Protein AF-A0A151QME8-F1 (afdb_monomer)

Solvent-accessible surface area (backbone atoms only — not comparable to full-atom values): 15195 Å² total; per-residue (Å²): 144,86,88,81,83,68,69,65,61,61,53,51,65,62,45,48,61,56,51,53,49,52,51,50,52,49,44,59,75,74,42,80,55,48,68,59,51,42,54,50,47,50,51,54,49,55,52,52,40,56,40,36,77,75,72,52,70,54,74,71,52,51,51,50,51,54,52,47,54,53,50,43,48,56,39,47,56,51,42,50,52,52,48,52,52,51,47,53,55,45,44,75,73,66,51,85,87,48,65,68,59,47,48,48,51,63,72,68,53,80,69,57,45,80,54,96,93,38,82,39,59,52,66,66,61,46,51,49,50,55,50,50,54,50,51,62,74,67,49,80,70,95,64,86,73,84,70,75,76,91,49,84,73,57,69,80,51,72,70,55,49,51,63,65,70,46,83,87,50,72,67,48,54,49,51,27,57,74,39,85,80,34,67,88,89,43,71,63,49,35,53,34,31,40,51,30,60,50,49,61,73,52,45,75,72,49,51,74,98,75,64,60,61,72,62,92,92,44,84,39,79,72,59,82,90,77,78,75,77,71,95,85,58,69,32,55,50,59,55,50,51,57,52,52,47,58,57,43,59,75,107

Foldseek 3Di:
DPDPDPPPVVVVVVVVVVVVVVVVVCCVVVPPQLVVLLVVLVVVLVVLQVVCVPPRDDPVSLVVNVVSVVVSVVSVVVVVVVVVVVVVVCCVVPPDDDVVVVVCCVVPPPQFDQDPNDTDSDVVVRVVVVCVVVCVVPVDDPDDDDDLPPQDWQDDDPVLVCQLPPDDDPVLLVVLCSRSQPPPPDVQQSVLQSNLVSLVVCLVRTADPWQWDDDDPDTDPTDPPDDDPDRDHSNVRSVVRNVSRSVRSSD

Organism: Cajanus cajan (NCBI:txid3821)

Mean predicted aligned error: 18.33 Å

Sequence (251 aa):
MCHLLWGGHECQWRMVPVINSKIKEWSLNRFEDPVVIQNRIMGELNKLDKKEEQSGLSEIEIKARIELQNEFWRVAIKNESILAQKSKVKWLKEGDLKTRVNWRRKKNSLKGLFIDGRWTEEPMEVKGHVTHFFQNRFREHGYHRPTLDGVQFKSISESQNEMLAAPFEEDEIRNAVWEPISLVGCMYKILSKVLANRIKRVLPSIIDERQSAFLEGSPAKEFPLKRGLRQGDPLAPFLFTVVAEGLTGLM

Nearest PDB structures (foldseek):
  6o8y-assembly1_o  TM=6.115E-01  e=4.181E+00  Enterococcus faecalis
  6dkm-assembly2_D  TM=4.203E-01  e=9.107E+00  synthetic construct

pLDDT: mean 72.93, std 15.66, range [32.0, 95.19]

Secondary structure (DSSP, 8-state):
---SSSHHHHHHHHHHHHHHHHHHHHHHHHS--HHHHHHHHHHHHHHHHHHHHHH---HHHHHHHHHHHHHHHHHHHHHHHHHHHHHHHHHHHH-SS-HHHHHHHHHT----EEETTEEE--HHHHHHHHHHHHHHHT---S--PPP-TT--PPPPPHHHHHHHHSPPPHHHHHHHHHSTT--TT-HHHHHHHHHHHHHHHHHHHHS-S----EETTEEPPP----S-S-TT-SSHHHHHHHHHHHHHTT-

Radius of gyration: 29.32 Å; Cα contacts (8 Å, |Δi|>4): 132; chains: 1; bounding box: 101×34×69 Å

InterPro domains:
  IPR052343 Diverse Retrotransposon and Effector-Associated Protein [PTHR46890] (60-251)

Structure (mmCIF, N/CA/C/O backbone):
data_AF-A0A151QME8-F1
#
_entry.id   AF-A0A151QME8-F1
#
loop_
_atom_site.group_PDB
_atom_site.id
_atom_site.type_symbol
_atom_site.label_atom_id
_atom_site.label_alt_id
_atom_site.label_comp_id
_atom_site.label_asym_id
_atom_site.label_entity_id
_atom_site.label_seq_id
_atom_site.pdbx_PDB_ins_code
_atom_site.Cartn_x
_atom_site.Cartn_y
_atom_site.Cartn_z
_atom_site.occupancy
_atom_site.B_iso_or_equiv
_atom_site.auth_seq_id
_atom_site.auth_comp_id
_atom_site.auth_asym_id
_atom_site.auth_atom_id
_atom_site.pdbx_PDB_model_num
ATOM 1 N N . MET A 1 1 ? 69.530 2.887 -22.687 1.00 36.12 1 MET A N 1
ATOM 2 C CA . MET A 1 1 ? 69.278 2.846 -21.230 1.00 36.12 1 MET A CA 1
ATOM 3 C C . MET A 1 1 ? 67.809 3.197 -20.936 1.00 36.12 1 MET A C 1
ATOM 5 O O . MET A 1 1 ? 67.564 4.185 -20.274 1.00 36.12 1 MET A O 1
ATOM 9 N N . CYS A 1 2 ? 66.830 2.421 -21.435 1.00 32.00 2 CYS A N 1
ATOM 10 C CA . CYS A 1 2 ? 65.389 2.655 -21.185 1.00 32.00 2 CYS A CA 1
ATOM 11 C C . CYS A 1 2 ? 64.570 1.342 -21.243 1.00 32.00 2 CYS A C 1
ATOM 13 O O . CYS A 1 2 ? 63.611 1.242 -21.996 1.00 32.00 2 CYS A O 1
ATOM 15 N N . HIS A 1 3 ? 64.952 0.314 -20.475 1.00 33.50 3 HIS A N 1
ATOM 16 C CA . HIS A 1 3 ? 64.208 -0.962 -20.396 1.00 33.50 3 HIS A CA 1
ATOM 17 C C . HIS A 1 3 ? 63.737 -1.334 -18.974 1.00 33.50 3 HIS A C 1
ATOM 19 O O . HIS A 1 3 ? 63.396 -2.484 -18.727 1.00 33.50 3 HIS A O 1
ATOM 25 N N . LEU A 1 4 ? 63.676 -0.383 -18.031 1.00 39.00 4 LEU A N 1
ATOM 26 C CA . LEU A 1 4 ? 63.373 -0.682 -16.617 1.00 39.00 4 LEU A CA 1
ATOM 27 C C . LEU A 1 4 ? 62.167 0.058 -16.004 1.00 39.00 4 LEU A C 1
ATOM 29 O O . LEU A 1 4 ? 62.003 0.022 -14.792 1.00 39.00 4 LEU A O 1
ATOM 33 N N . LEU A 1 5 ? 61.286 0.686 -16.793 1.00 40.06 5 LEU A N 1
ATOM 34 C CA . LEU A 1 5 ? 60.129 1.425 -16.238 1.00 40.06 5 LEU A CA 1
ATOM 35 C C . LEU A 1 5 ? 58.742 0.832 -16.553 1.00 40.06 5 LEU A C 1
ATOM 37 O O . LEU A 1 5 ? 57.745 1.347 -16.060 1.00 40.06 5 LEU A O 1
ATOM 41 N N . TRP A 1 6 ? 58.654 -0.277 -17.297 1.00 39.09 6 TRP A N 1
ATOM 42 C CA . TRP A 1 6 ? 57.365 -0.877 -17.695 1.00 39.09 6 TRP A CA 1
ATOM 43 C C . TRP A 1 6 ? 56.970 -2.159 -16.939 1.00 39.09 6 TRP A C 1
ATOM 45 O O . TRP A 1 6 ? 55.859 -2.648 -17.115 1.00 39.09 6 TRP A O 1
ATOM 55 N N . GLY A 1 7 ? 57.819 -2.689 -16.050 1.00 40.56 7 GLY A N 1
ATOM 56 C CA . GLY A 1 7 ? 57.518 -3.923 -15.300 1.00 40.56 7 GLY A CA 1
ATOM 57 C C . GLY A 1 7 ? 56.573 -3.743 -14.101 1.00 40.56 7 GLY A C 1
ATOM 58 O O . GLY A 1 7 ? 55.899 -4.684 -13.693 1.00 40.56 7 GLY A O 1
ATOM 59 N N . GLY A 1 8 ? 56.488 -2.535 -13.531 1.00 47.06 8 GLY A N 1
ATOM 60 C CA . GLY A 1 8 ? 55.656 -2.269 -12.348 1.00 47.06 8 GLY A CA 1
ATOM 61 C C . GLY A 1 8 ? 54.157 -2.181 -12.653 1.00 47.06 8 GLY A C 1
ATOM 62 O O . GLY A 1 8 ? 53.335 -2.645 -11.866 1.00 47.06 8 GLY A O 1
ATOM 63 N N . HIS A 1 9 ? 53.799 -1.637 -13.820 1.00 47.41 9 HIS A N 1
ATOM 64 C CA . HIS A 1 9 ? 52.406 -1.385 -14.196 1.00 47.41 9 HIS A CA 1
ATOM 65 C C . HIS A 1 9 ? 51.661 -2.689 -14.544 1.00 47.41 9 HIS A C 1
ATOM 67 O O . HIS A 1 9 ? 50.533 -2.888 -14.099 1.00 47.41 9 HIS A O 1
ATOM 73 N N . GLU A 1 10 ? 52.293 -3.631 -15.257 1.00 42.50 10 GLU A N 1
ATOM 74 C CA . GLU A 1 10 ? 51.678 -4.929 -15.595 1.00 42.50 10 GLU A CA 1
ATOM 75 C C . GLU A 1 10 ? 51.399 -5.810 -14.365 1.00 42.50 10 GLU A C 1
ATOM 77 O O . GLU A 1 10 ? 50.355 -6.466 -14.289 1.00 42.50 10 GLU A O 1
ATOM 82 N N . CYS A 1 11 ? 52.287 -5.794 -13.366 1.00 49.75 11 CYS A N 1
ATOM 83 C CA . CYS A 1 11 ? 52.091 -6.519 -12.108 1.00 49.75 11 CYS A CA 1
ATOM 84 C C . CYS A 1 11 ? 50.922 -5.945 -11.291 1.00 49.75 11 CYS A C 1
ATOM 86 O O . CYS A 1 11 ? 50.133 -6.701 -10.719 1.00 49.75 11 CYS A O 1
ATOM 88 N N . GLN A 1 12 ? 50.751 -4.619 -11.295 1.00 47.94 12 GLN A N 1
ATOM 89 C CA . GLN A 1 12 ? 49.666 -3.934 -10.590 1.00 47.94 12 GLN A CA 1
ATOM 90 C C . GLN A 1 12 ? 48.287 -4.327 -11.148 1.00 47.94 12 GLN A C 1
ATOM 92 O O . GLN A 1 12 ? 47.386 -4.672 -10.383 1.00 47.94 12 GLN A O 1
ATOM 97 N N . TRP A 1 13 ? 48.134 -4.394 -12.476 1.00 50.91 13 TRP A N 1
ATOM 98 C CA . TRP A 1 13 ? 46.882 -4.820 -13.118 1.00 50.91 13 TRP A CA 1
ATOM 99 C C . TRP A 1 13 ? 46.553 -6.304 -12.910 1.00 50.91 13 TRP A C 1
ATOM 101 O O . TRP A 1 13 ? 45.376 -6.657 -12.849 1.00 50.91 13 TRP A O 1
ATOM 111 N N . ARG A 1 14 ? 47.560 -7.173 -12.744 1.00 58.03 14 ARG A N 1
ATOM 112 C CA . ARG A 1 14 ? 47.356 -8.604 -12.441 1.00 58.03 14 ARG A CA 1
ATOM 113 C C . ARG A 1 14 ? 47.020 -8.869 -10.972 1.00 58.03 14 ARG A C 1
ATOM 115 O O . ARG A 1 14 ? 46.263 -9.792 -10.681 1.00 58.03 14 ARG A O 1
ATOM 122 N N . MET A 1 15 ? 47.528 -8.054 -10.048 1.00 57.66 15 MET A N 1
ATOM 123 C CA . MET A 1 15 ? 47.255 -8.202 -8.612 1.00 57.66 15 MET A CA 1
ATOM 124 C C . MET A 1 15 ? 45.895 -7.630 -8.193 1.00 57.66 15 MET A C 1
ATOM 126 O O . MET A 1 15 ? 45.257 -8.178 -7.296 1.00 57.66 15 MET A O 1
ATOM 130 N N . VAL A 1 16 ? 45.408 -6.571 -8.847 1.00 63.25 16 VAL A N 1
ATOM 131 C CA . VAL A 1 16 ? 44.130 -5.916 -8.504 1.00 63.25 16 VAL A CA 1
ATOM 132 C C . VAL A 1 16 ? 42.917 -6.869 -8.531 1.00 63.25 16 VAL A C 1
ATOM 134 O O . VAL A 1 16 ? 42.123 -6.826 -7.589 1.00 63.25 16 VAL A O 1
ATOM 137 N N . PRO A 1 17 ? 42.731 -7.758 -9.528 1.00 67.62 17 PRO A N 1
ATOM 138 C CA . PRO A 1 17 ? 41.656 -8.753 -9.517 1.00 67.62 17 PRO A CA 1
ATOM 139 C C . PRO A 1 17 ? 41.771 -9.754 -8.363 1.00 67.62 17 PRO A C 1
ATOM 141 O O . PRO A 1 17 ? 40.767 -10.070 -7.727 1.00 67.62 17 PRO A O 1
ATOM 144 N N . VAL A 1 18 ? 42.992 -10.205 -8.056 1.00 76.06 18 VAL A N 1
ATOM 145 C CA . VAL A 1 18 ? 43.273 -11.165 -6.976 1.00 76.06 18 VAL A CA 1
ATOM 146 C C . VAL A 1 18 ? 42.969 -10.542 -5.614 1.00 76.06 18 VAL A C 1
ATOM 148 O O . VAL A 1 18 ? 42.263 -11.138 -4.802 1.00 76.06 18 VAL A O 1
ATOM 151 N N . ILE A 1 19 ? 43.426 -9.309 -5.391 1.00 71.56 19 ILE A N 1
ATOM 152 C CA . ILE A 1 19 ? 43.159 -8.538 -4.172 1.00 71.56 19 ILE A CA 1
ATOM 153 C C . ILE A 1 19 ? 41.659 -8.248 -4.043 1.00 71.56 19 ILE A C 1
ATOM 155 O O . ILE A 1 19 ? 41.085 -8.480 -2.984 1.00 71.56 19 ILE A O 1
ATOM 159 N N . ASN A 1 20 ? 40.986 -7.830 -5.120 1.00 68.81 20 ASN A N 1
ATOM 160 C CA . ASN A 1 20 ? 39.535 -7.620 -5.109 1.00 68.81 20 ASN A CA 1
ATOM 161 C C . ASN A 1 20 ? 38.757 -8.904 -4.792 1.00 68.81 20 ASN A C 1
ATOM 163 O O . ASN A 1 20 ? 37.746 -8.840 -4.095 1.00 68.81 20 ASN A O 1
ATOM 167 N N . SER A 1 21 ? 39.204 -10.059 -5.290 1.00 72.56 21 SER A N 1
ATOM 168 C CA . SER A 1 21 ? 38.591 -11.351 -4.972 1.00 72.56 21 SER A CA 1
ATOM 169 C C . SER A 1 21 ? 38.768 -11.698 -3.495 1.00 72.56 21 SER A C 1
ATOM 171 O O . SER A 1 21 ? 37.786 -12.000 -2.824 1.00 72.56 21 SER A O 1
ATOM 173 N N . LYS A 1 22 ? 39.988 -11.555 -2.961 1.00 78.50 22 LYS A N 1
ATOM 174 C CA . LYS A 1 22 ? 40.294 -11.808 -1.544 1.00 78.50 22 LYS A CA 1
ATOM 175 C C . LYS A 1 22 ? 39.562 -10.851 -0.600 1.00 78.50 22 LYS A C 1
ATOM 177 O O . LYS A 1 22 ? 39.099 -11.275 0.450 1.00 78.50 22 LYS A O 1
ATOM 182 N N . ILE A 1 23 ? 39.404 -9.579 -0.975 1.00 73.50 23 ILE A N 1
ATOM 183 C CA . ILE A 1 23 ? 38.631 -8.593 -0.202 1.00 73.50 23 ILE A CA 1
ATOM 184 C C . ILE A 1 23 ? 37.138 -8.928 -0.226 1.00 73.50 23 ILE A C 1
ATOM 186 O O . ILE A 1 23 ? 36.477 -8.806 0.802 1.00 73.50 23 ILE A O 1
ATOM 190 N N . LYS A 1 24 ? 36.590 -9.368 -1.367 1.00 70.25 24 LYS A N 1
ATOM 191 C CA . LYS A 1 24 ? 35.191 -9.820 -1.447 1.00 70.25 24 LYS A CA 1
ATOM 192 C C . LYS A 1 24 ? 34.951 -11.059 -0.593 1.00 70.25 24 LYS A C 1
ATOM 194 O O . LYS A 1 24 ? 33.973 -11.091 0.140 1.00 70.25 24 LYS A O 1
ATOM 199 N N . GLU A 1 25 ? 35.844 -12.038 -0.668 1.00 74.62 25 GLU A N 1
ATOM 200 C CA . GLU A 1 25 ? 35.798 -13.258 0.139 1.00 74.62 25 GLU A CA 1
ATOM 201 C C . GLU A 1 25 ? 35.908 -12.941 1.637 1.00 74.62 25 GLU A C 1
ATOM 203 O O . GLU A 1 25 ? 35.064 -13.363 2.422 1.00 74.62 25 GLU A O 1
ATOM 208 N N . TRP A 1 26 ? 36.872 -12.105 2.032 1.00 76.19 26 TRP A N 1
ATOM 209 C CA . TRP A 1 26 ? 37.000 -11.626 3.409 1.00 76.19 26 TRP A CA 1
ATOM 210 C C . TRP A 1 26 ? 35.757 -10.856 3.867 1.00 76.19 26 TRP A C 1
ATOM 212 O O . TRP A 1 26 ? 35.268 -11.083 4.970 1.00 76.19 26 TRP A O 1
ATOM 222 N N . SER A 1 27 ? 35.202 -9.987 3.018 1.00 69.44 27 SER A N 1
ATOM 223 C CA . SER A 1 27 ? 33.987 -9.234 3.330 1.00 69.44 27 SER A CA 1
ATOM 224 C C . SER A 1 27 ? 32.776 -10.146 3.512 1.00 69.44 27 SER A C 1
ATOM 226 O O . SER A 1 27 ? 31.998 -9.886 4.420 1.00 69.44 27 SER A O 1
ATOM 228 N N . LEU A 1 28 ? 32.611 -11.177 2.677 1.00 66.75 28 LEU A N 1
ATOM 229 C CA . LEU A 1 28 ? 31.519 -12.154 2.775 1.00 66.75 28 LEU A CA 1
ATOM 230 C C . LEU A 1 28 ? 31.654 -13.039 4.020 1.00 66.75 28 LEU A C 1
ATOM 232 O O . LEU A 1 28 ? 30.663 -13.318 4.684 1.00 66.75 28 LEU A O 1
ATOM 236 N N . ASN A 1 29 ? 32.879 -13.446 4.358 1.00 69.75 29 ASN A N 1
ATOM 237 C CA . ASN A 1 29 ? 33.145 -14.318 5.503 1.00 69.75 29 ASN A CA 1
ATOM 238 C C . ASN A 1 29 ? 33.117 -13.569 6.842 1.00 69.75 29 ASN A C 1
ATOM 240 O O . ASN A 1 29 ? 32.849 -14.169 7.881 1.00 69.75 29 ASN A O 1
ATOM 244 N N . ARG A 1 30 ? 33.426 -12.265 6.847 1.00 67.00 30 ARG A N 1
ATOM 245 C CA . ARG A 1 30 ? 33.517 -11.458 8.072 1.00 67.00 30 ARG A CA 1
ATOM 246 C C . ARG A 1 30 ? 32.253 -10.659 8.369 1.00 67.00 30 ARG A C 1
ATOM 248 O O . ARG A 1 30 ? 31.986 -10.399 9.543 1.00 67.00 30 ARG A O 1
ATOM 255 N N . PHE A 1 31 ? 31.510 -10.257 7.339 1.00 68.56 31 PHE A N 1
ATOM 256 C CA . PHE A 1 31 ? 30.309 -9.439 7.465 1.00 68.56 31 PHE A CA 1
ATOM 257 C C . PHE A 1 31 ? 29.147 -10.096 6.727 1.00 68.56 31 PHE A C 1
ATOM 259 O O . PHE A 1 31 ? 29.182 -10.285 5.514 1.00 68.56 31 PHE A O 1
ATOM 266 N N . GLU A 1 32 ? 28.097 -10.411 7.475 1.00 72.88 32 GLU A N 1
ATOM 267 C CA . GLU A 1 32 ? 26.852 -10.921 6.913 1.00 72.88 32 GLU A CA 1
ATOM 268 C C . GLU A 1 32 ? 26.187 -9.832 6.043 1.00 72.88 32 GLU A C 1
ATOM 270 O O . GLU A 1 32 ? 26.275 -8.636 6.348 1.00 72.88 32 GLU A O 1
ATOM 275 N N . ASP A 1 33 ? 25.567 -10.227 4.924 1.00 79.62 33 ASP A N 1
ATOM 276 C CA . ASP A 1 33 ? 24.952 -9.282 3.983 1.00 79.62 33 ASP A CA 1
ATOM 277 C C . ASP A 1 33 ? 23.828 -8.497 4.694 1.00 79.62 33 ASP A C 1
ATOM 279 O O . ASP A 1 33 ? 22.920 -9.121 5.255 1.00 79.62 33 ASP A O 1
ATOM 283 N N . PRO A 1 34 ? 23.836 -7.146 4.669 1.00 82.00 34 PRO A N 1
ATOM 284 C CA . PRO A 1 34 ? 22.788 -6.334 5.283 1.00 82.00 34 PRO A CA 1
ATOM 285 C C . PRO A 1 34 ? 21.368 -6.727 4.863 1.00 82.00 34 PRO A C 1
ATOM 287 O O . PRO A 1 34 ? 20.458 -6.667 5.682 1.00 82.00 34 PRO A O 1
ATOM 290 N N . VAL A 1 35 ? 21.167 -7.177 3.621 1.00 80.00 35 VAL A N 1
ATOM 291 C CA . VAL A 1 35 ? 19.863 -7.646 3.127 1.00 80.00 35 VAL A CA 1
ATOM 292 C C . VAL A 1 35 ? 19.464 -8.965 3.791 1.00 80.00 35 VAL A C 1
ATOM 294 O O . VAL A 1 35 ? 18.304 -9.150 4.154 1.00 80.00 35 VAL A O 1
ATOM 297 N N . VAL A 1 36 ? 20.418 -9.878 3.990 1.00 84.81 36 VAL A N 1
ATOM 298 C CA . VAL A 1 36 ? 20.183 -11.147 4.697 1.00 84.81 36 VAL A CA 1
ATOM 299 C C . VAL A 1 36 ? 19.835 -10.880 6.160 1.00 84.81 36 VAL A C 1
ATOM 301 O O . VAL A 1 36 ? 18.856 -11.431 6.664 1.00 84.81 36 VAL A O 1
ATOM 304 N N . ILE A 1 37 ? 20.566 -9.972 6.813 1.00 84.81 37 ILE A N 1
ATOM 305 C CA . ILE A 1 37 ? 20.272 -9.546 8.185 1.00 84.81 37 ILE A CA 1
ATOM 306 C C . ILE A 1 37 ? 18.874 -8.908 8.264 1.00 84.81 37 ILE A C 1
ATOM 308 O O . ILE A 1 37 ? 18.085 -9.288 9.127 1.00 84.81 37 ILE A O 1
ATOM 312 N N . GLN A 1 38 ? 18.531 -7.993 7.349 1.00 81.75 38 GLN A N 1
ATOM 313 C CA . GLN A 1 38 ? 17.206 -7.361 7.295 1.00 81.75 38 GLN A CA 1
ATOM 314 C C . GLN A 1 38 ? 16.083 -8.386 7.144 1.00 81.75 38 GLN A C 1
ATOM 316 O O . GLN A 1 38 ? 15.092 -8.310 7.866 1.00 81.75 38 GLN A O 1
ATOM 321 N N . ASN A 1 39 ? 16.241 -9.362 6.248 1.00 81.06 39 ASN A N 1
ATOM 322 C CA . ASN A 1 39 ? 15.250 -10.417 6.045 1.00 81.06 39 ASN A CA 1
ATOM 323 C C . ASN A 1 39 ? 15.083 -11.298 7.288 1.00 81.06 39 ASN A C 1
ATOM 325 O O . ASN A 1 39 ? 13.959 -11.668 7.625 1.00 81.06 39 ASN A O 1
ATOM 329 N N . ARG A 1 40 ? 16.176 -11.607 7.997 1.00 88.69 40 ARG A N 1
ATOM 330 C CA . ARG A 1 40 ? 16.119 -12.351 9.261 1.00 88.69 40 ARG A CA 1
ATOM 331 C C . ARG A 1 40 ? 15.368 -11.567 10.335 1.00 88.69 40 ARG A C 1
ATOM 333 O O . ARG A 1 40 ? 14.442 -12.109 10.928 1.00 88.69 40 ARG A O 1
ATOM 340 N N . ILE A 1 41 ? 15.721 -10.297 10.545 1.00 84.69 41 ILE A N 1
ATOM 341 C CA . ILE A 1 41 ? 15.054 -9.431 11.530 1.00 84.69 41 ILE A CA 1
ATOM 342 C C . ILE A 1 41 ? 13.564 -9.285 11.196 1.00 84.69 41 ILE A C 1
ATOM 344 O O . ILE A 1 41 ? 12.722 -9.414 12.078 1.00 84.69 41 ILE A O 1
ATOM 348 N N . MET A 1 42 ? 13.229 -9.103 9.916 1.00 79.44 42 MET A N 1
ATOM 349 C CA . MET A 1 42 ? 11.844 -9.073 9.441 1.00 79.44 42 MET A CA 1
ATOM 350 C C . MET A 1 42 ? 11.104 -10.382 9.742 1.00 79.44 42 MET A C 1
ATOM 352 O O . MET A 1 42 ? 9.937 -10.371 10.120 1.00 79.44 42 MET A O 1
ATOM 356 N N . GLY A 1 43 ? 11.777 -11.523 9.587 1.00 79.38 43 GLY A N 1
ATOM 357 C CA . GLY A 1 43 ? 11.243 -12.831 9.953 1.00 79.38 43 GLY A CA 1
ATOM 358 C C . GLY A 1 43 ? 10.895 -12.934 11.439 1.00 79.38 43 GLY A C 1
ATOM 359 O O . GLY A 1 43 ? 9.821 -13.432 11.766 1.00 79.38 43 GLY A O 1
ATOM 360 N N . GLU A 1 44 ? 11.760 -12.437 12.325 1.00 84.69 44 GLU A N 1
ATOM 361 C CA . GLU A 1 44 ? 11.506 -12.422 13.773 1.00 84.69 44 GLU A CA 1
ATOM 362 C C . GLU A 1 44 ? 10.396 -11.435 14.166 1.00 84.69 44 GLU A C 1
ATOM 364 O O . GLU A 1 44 ? 9.525 -11.793 14.956 1.00 84.69 44 GLU A O 1
ATOM 369 N N . LEU A 1 45 ? 10.353 -10.243 13.560 1.00 81.12 45 LEU A N 1
ATOM 370 C CA . LEU A 1 45 ? 9.257 -9.284 13.758 1.00 81.12 45 LEU A CA 1
ATOM 371 C C . LEU A 1 45 ? 7.905 -9.900 13.377 1.00 81.12 45 LEU A C 1
ATOM 373 O O . LEU A 1 45 ? 6.997 -9.936 14.200 1.00 81.12 45 LEU A O 1
ATOM 377 N N . ASN A 1 46 ? 7.820 -10.540 12.206 1.00 78.88 46 ASN A N 1
ATOM 378 C CA . ASN A 1 46 ? 6.601 -11.223 11.765 1.00 78.88 46 ASN A CA 1
ATOM 379 C C . ASN A 1 46 ? 6.151 -12.351 12.716 1.00 78.88 46 ASN A C 1
ATOM 381 O O . ASN A 1 46 ? 4.964 -12.678 12.764 1.00 78.88 46 ASN A O 1
ATOM 385 N N . LYS A 1 47 ? 7.074 -13.009 13.434 1.00 81.81 47 LYS A N 1
ATOM 386 C CA . LYS A 1 47 ? 6.712 -14.021 14.445 1.00 81.81 47 LYS A CA 1
ATOM 387 C C . LYS A 1 47 ? 6.077 -13.369 15.670 1.00 81.81 47 LYS A C 1
ATOM 389 O O . LYS A 1 47 ? 5.092 -13.903 16.177 1.00 81.81 47 LYS A O 1
ATOM 394 N N . LEU A 1 48 ? 6.622 -12.239 16.120 1.00 76.56 48 LEU A N 1
ATOM 395 C CA . LEU A 1 48 ? 6.057 -11.462 17.223 1.00 76.56 48 LEU A CA 1
ATOM 396 C C . LEU A 1 48 ? 4.678 -10.915 16.847 1.00 76.56 48 LEU A C 1
ATOM 398 O O . LEU A 1 48 ? 3.740 -11.085 17.617 1.00 76.56 48 LEU A O 1
ATOM 402 N N . ASP A 1 49 ? 4.518 -10.390 15.633 1.00 73.00 49 ASP A N 1
ATOM 403 C CA . ASP A 1 49 ? 3.233 -9.863 15.161 1.00 73.00 49 ASP A CA 1
ATOM 404 C C . ASP A 1 49 ? 2.155 -10.967 15.113 1.00 73.00 49 ASP A C 1
ATOM 406 O O . ASP A 1 49 ? 1.040 -10.787 15.599 1.00 73.00 49 ASP A O 1
ATOM 410 N N . LYS A 1 50 ? 2.501 -12.171 14.629 1.00 76.06 50 LYS A N 1
ATOM 411 C CA . LYS A 1 50 ? 1.589 -13.332 14.655 1.00 76.06 50 LYS A CA 1
ATOM 412 C C . LYS A 1 50 ? 1.203 -13.767 16.067 1.00 76.06 50 LYS A C 1
ATOM 414 O O . LYS A 1 50 ? 0.088 -14.242 16.271 1.00 76.06 50 LYS A O 1
ATOM 419 N N . LYS A 1 51 ? 2.125 -13.669 17.025 1.00 76.69 51 LYS A N 1
ATOM 420 C CA . LYS A 1 51 ? 1.857 -14.018 18.424 1.00 76.69 51 LYS A CA 1
ATOM 421 C C . LYS A 1 51 ? 0.940 -12.988 19.082 1.00 76.69 51 LYS A C 1
ATOM 423 O O . LYS A 1 51 ? 0.008 -13.368 19.788 1.00 76.69 51 LYS A O 1
ATOM 428 N N . GLU A 1 52 ? 1.166 -11.708 18.805 1.00 70.12 52 GLU A N 1
ATOM 429 C CA . GLU A 1 52 ? 0.329 -10.608 19.282 1.00 70.12 52 GLU A CA 1
ATOM 430 C C . GLU A 1 52 ? -1.135 -10.791 18.865 1.00 70.12 52 GLU A C 1
ATOM 432 O O . GLU A 1 52 ? -2.030 -10.682 19.701 1.00 70.12 52 GLU A O 1
ATOM 437 N N . GLU A 1 53 ? -1.378 -11.178 17.607 1.00 67.38 53 GLU A N 1
ATOM 438 C CA . GLU A 1 53 ? -2.723 -11.467 17.088 1.00 67.38 53 GLU A CA 1
ATOM 439 C C . GLU A 1 53 ? -3.426 -12.640 17.797 1.00 67.38 53 GLU A C 1
ATOM 441 O O . GLU A 1 53 ? -4.658 -12.697 17.813 1.00 67.38 53 GLU A O 1
ATOM 446 N N . GLN A 1 54 ? -2.668 -13.593 18.350 1.00 73.62 54 GLN A N 1
ATOM 447 C CA . GLN A 1 54 ? -3.209 -14.800 18.984 1.00 73.62 54 GLN A CA 1
ATOM 448 C C . GLN A 1 54 ? -3.457 -14.626 20.482 1.00 73.62 54 GLN A C 1
ATOM 450 O O . GLN A 1 54 ? -4.475 -15.094 20.988 1.00 73.62 54 GLN A O 1
ATOM 455 N N . SER A 1 55 ? -2.525 -13.996 21.196 1.00 77.56 55 SER A N 1
ATOM 456 C CA . SER A 1 55 ? -2.532 -13.977 22.664 1.00 77.56 55 SER A CA 1
ATOM 457 C C . SER A 1 55 ? -2.037 -12.670 23.285 1.00 77.56 55 SER A C 1
ATOM 459 O O . SER A 1 55 ? -1.872 -12.614 24.502 1.00 77.56 55 SER A O 1
ATOM 461 N N . GLY A 1 56 ? -1.768 -11.634 22.484 1.00 71.56 56 GLY A N 1
ATOM 462 C CA . GLY A 1 56 ? -1.040 -10.448 22.939 1.00 71.56 56 GLY A CA 1
ATOM 463 C C . GLY A 1 56 ? 0.444 -10.733 23.218 1.00 71.56 56 GLY A C 1
ATOM 464 O O . GLY A 1 56 ? 0.896 -11.882 23.176 1.00 71.56 56 GLY A O 1
ATOM 465 N N . LEU A 1 57 ? 1.216 -9.673 23.474 1.00 79.06 57 LEU A N 1
ATOM 466 C CA . LEU A 1 57 ? 2.649 -9.747 23.787 1.00 79.06 57 LEU A CA 1
ATOM 467 C C . LEU A 1 57 ? 2.907 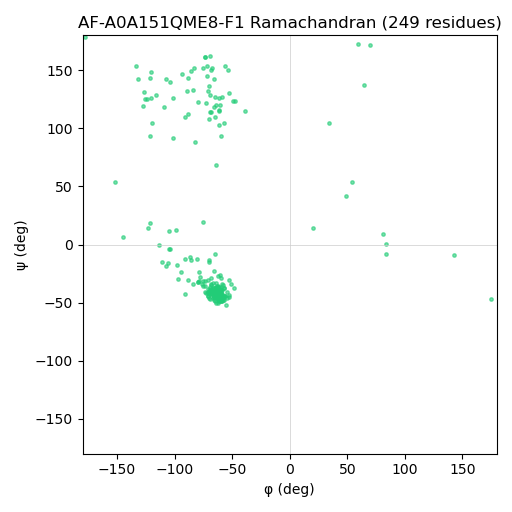-9.462 25.266 1.00 79.06 57 LEU A C 1
ATOM 469 O O . LEU A 1 57 ? 2.285 -8.581 25.859 1.00 79.06 57 LEU A O 1
ATOM 473 N N . SER A 1 58 ? 3.866 -10.178 25.848 1.00 86.75 58 SER A N 1
ATOM 474 C CA . SER A 1 58 ? 4.401 -9.839 27.169 1.00 86.75 58 SER A CA 1
ATOM 475 C C . SER A 1 58 ? 5.298 -8.599 27.108 1.00 86.75 58 SER A C 1
ATOM 477 O O . SER A 1 58 ? 5.831 -8.242 26.058 1.00 86.75 58 SER A O 1
ATOM 479 N N . GLU A 1 59 ? 5.535 -7.963 28.254 1.00 83.00 59 GLU A N 1
ATOM 480 C CA . GLU A 1 59 ? 6.396 -6.776 28.356 1.00 83.00 59 GLU A CA 1
ATOM 481 C C . GLU A 1 59 ? 7.830 -7.030 27.846 1.00 83.00 59 GLU A C 1
ATOM 483 O O . GLU A 1 59 ? 8.436 -6.182 27.188 1.00 83.00 59 GLU A O 1
ATOM 488 N N . ILE A 1 60 ? 8.344 -8.245 28.061 1.00 88.31 60 ILE A N 1
ATOM 489 C CA . ILE A 1 60 ? 9.646 -8.693 27.547 1.00 88.31 60 ILE A CA 1
ATOM 490 C C . ILE A 1 60 ? 9.638 -8.742 26.013 1.00 88.31 60 ILE A C 1
ATOM 492 O O . ILE A 1 60 ? 10.603 -8.341 25.367 1.00 88.31 60 ILE A O 1
ATOM 496 N N . GLU A 1 61 ? 8.545 -9.208 25.416 1.00 83.75 61 GLU A N 1
ATOM 497 C CA . GLU A 1 61 ? 8.414 -9.345 23.964 1.00 83.75 61 GLU A CA 1
ATOM 498 C C . GLU A 1 61 ? 8.171 -8.009 23.271 1.00 83.75 61 GLU A C 1
ATOM 500 O O . GLU A 1 61 ? 8.700 -7.784 22.184 1.00 83.75 61 GLU A O 1
ATOM 505 N N . ILE A 1 62 ? 7.446 -7.094 23.918 1.00 76.44 62 ILE A N 1
ATOM 506 C CA . ILE A 1 62 ? 7.327 -5.702 23.473 1.00 76.44 62 ILE A CA 1
ATOM 507 C C . ILE A 1 62 ? 8.718 -5.061 23.429 1.00 76.44 62 ILE A C 1
ATOM 509 O O . ILE A 1 62 ? 9.095 -4.456 22.423 1.00 76.44 62 ILE A O 1
ATOM 513 N N . LYS A 1 63 ? 9.526 -5.250 24.480 1.00 84.44 63 LYS A N 1
ATOM 514 C CA . LYS A 1 63 ? 10.908 -4.759 24.511 1.00 84.44 63 LYS A CA 1
ATOM 515 C C . LYS A 1 63 ? 11.768 -5.391 23.410 1.00 84.44 63 LYS A C 1
ATOM 517 O O . LYS A 1 63 ? 12.471 -4.669 22.704 1.00 84.44 63 LYS A O 1
ATOM 522 N N . ALA A 1 64 ? 11.655 -6.703 23.199 1.00 84.44 64 ALA A N 1
ATOM 523 C CA . ALA A 1 64 ? 12.351 -7.401 22.118 1.00 84.44 64 ALA A CA 1
ATOM 524 C C . ALA A 1 64 ? 11.944 -6.881 20.726 1.00 84.44 64 ALA A C 1
ATOM 526 O O . ALA A 1 64 ? 12.794 -6.723 19.850 1.00 84.44 64 ALA A O 1
ATOM 527 N N . ARG A 1 65 ? 10.661 -6.553 20.519 1.00 81.31 65 ARG A N 1
ATOM 528 C CA . ARG A 1 65 ? 10.154 -5.959 19.272 1.00 81.31 65 ARG A CA 1
ATOM 529 C C . ARG A 1 65 ? 10.788 -4.597 19.005 1.00 81.31 65 ARG A C 1
ATOM 531 O O . ARG A 1 65 ? 11.266 -4.363 17.897 1.00 81.31 65 ARG A O 1
ATOM 538 N N . ILE A 1 66 ? 10.861 -3.736 20.021 1.00 79.12 66 ILE A N 1
ATOM 539 C CA . ILE A 1 66 ? 11.520 -2.423 19.926 1.00 79.12 66 ILE A CA 1
ATOM 540 C C . ILE A 1 66 ? 13.008 -2.587 19.577 1.00 79.12 66 ILE A C 1
ATOM 542 O O . ILE A 1 66 ? 13.527 -1.888 18.705 1.00 79.12 66 ILE A O 1
ATOM 546 N N . GLU A 1 67 ? 13.705 -3.524 20.220 1.00 86.88 67 GLU A N 1
ATOM 547 C CA . GLU A 1 67 ? 15.119 -3.802 19.940 1.00 86.88 67 GLU A CA 1
ATOM 548 C C . GLU A 1 67 ? 15.336 -4.306 18.505 1.00 86.88 67 GLU A C 1
ATOM 550 O O . GLU A 1 67 ? 16.216 -3.801 17.804 1.00 86.88 67 GLU A O 1
ATOM 555 N N . LEU A 1 68 ? 14.492 -5.225 18.026 1.00 84.56 68 LEU A N 1
ATOM 556 C CA . LEU A 1 68 ? 14.529 -5.720 16.648 1.00 84.56 68 LEU A CA 1
ATOM 557 C C . LEU A 1 68 ? 14.243 -4.612 15.627 1.00 84.56 68 LEU A C 1
ATOM 559 O O . LEU A 1 68 ? 14.921 -4.540 14.604 1.00 84.56 68 LEU A O 1
ATOM 563 N N . GLN A 1 69 ? 13.288 -3.720 15.900 1.00 79.06 69 GLN A N 1
ATOM 564 C CA . GLN A 1 69 ? 13.010 -2.562 15.045 1.00 79.06 69 GLN A CA 1
ATOM 565 C C . GLN A 1 69 ? 14.208 -1.605 14.979 1.00 79.06 69 GLN A C 1
ATOM 567 O O . GLN A 1 69 ? 14.588 -1.162 13.894 1.00 79.06 69 GLN A O 1
ATOM 572 N N . ASN A 1 70 ? 14.847 -1.319 16.114 1.00 81.81 70 ASN A N 1
ATOM 573 C CA . ASN A 1 70 ? 16.050 -0.486 16.161 1.00 81.81 70 ASN A CA 1
ATOM 574 C C . ASN A 1 70 ? 17.215 -1.115 15.390 1.00 81.81 70 ASN A C 1
ATOM 576 O O . ASN A 1 70 ? 17.927 -0.424 14.657 1.00 81.81 70 ASN A O 1
ATOM 580 N N . GLU A 1 71 ? 17.407 -2.425 15.524 1.00 86.69 71 GLU A N 1
ATOM 581 C CA . GLU A 1 71 ? 18.457 -3.132 14.797 1.00 86.69 71 GLU A CA 1
ATOM 582 C C . GLU A 1 71 ? 18.166 -3.175 13.293 1.00 86.69 71 GLU A C 1
ATOM 584 O O . GLU A 1 71 ? 19.058 -2.917 12.483 1.00 86.69 71 GLU A O 1
ATOM 589 N N . PHE A 1 72 ? 16.904 -3.383 12.901 1.00 85.38 72 PHE A N 1
ATOM 590 C CA . PHE A 1 72 ? 16.482 -3.283 11.505 1.00 85.38 72 PHE A CA 1
ATOM 591 C C . PHE A 1 72 ? 16.871 -1.929 10.902 1.00 85.38 72 PHE A C 1
ATOM 593 O O . PHE A 1 72 ? 17.450 -1.876 9.814 1.00 85.38 72 PHE A O 1
ATOM 600 N N . TRP A 1 73 ? 16.615 -0.841 11.633 1.00 77.88 73 TRP A N 1
ATOM 601 C CA . TRP A 1 73 ? 16.973 0.513 11.221 1.00 77.88 73 TRP A CA 1
ATOM 602 C C . TRP A 1 73 ? 18.475 0.722 11.075 1.00 77.88 73 TRP A C 1
ATOM 604 O O . TRP A 1 73 ? 18.926 1.252 10.058 1.00 77.88 73 TRP A O 1
ATOM 614 N N . ARG A 1 74 ? 19.270 0.273 12.049 1.00 83.62 74 ARG A N 1
ATOM 615 C CA . ARG A 1 74 ? 20.736 0.366 11.978 1.00 83.62 74 ARG A CA 1
ATOM 616 C C . ARG A 1 74 ? 21.280 -0.340 10.741 1.00 83.62 74 ARG A C 1
ATOM 618 O O . ARG A 1 74 ? 22.127 0.209 10.031 1.00 83.62 74 ARG A O 1
ATOM 625 N N . VAL A 1 75 ? 20.768 -1.534 10.452 1.00 83.38 75 VAL A N 1
ATOM 626 C CA . VAL A 1 75 ? 21.167 -2.313 9.277 1.00 83.38 75 VAL A CA 1
ATOM 627 C C . VAL A 1 75 ? 20.687 -1.642 7.987 1.00 83.38 75 VAL A C 1
ATOM 629 O O . VAL A 1 75 ? 21.447 -1.592 7.020 1.00 83.38 75 VAL A O 1
ATOM 632 N N . ALA A 1 76 ? 19.481 -1.067 7.970 1.00 76.25 76 ALA A N 1
ATOM 633 C CA . ALA A 1 76 ? 18.937 -0.340 6.822 1.00 76.25 76 ALA A CA 1
ATOM 634 C C . ALA A 1 76 ? 19.780 0.881 6.449 1.00 76.25 76 ALA A C 1
ATOM 636 O O . ALA A 1 76 ? 20.184 1.008 5.294 1.00 76.25 76 ALA A O 1
ATOM 637 N N . ILE A 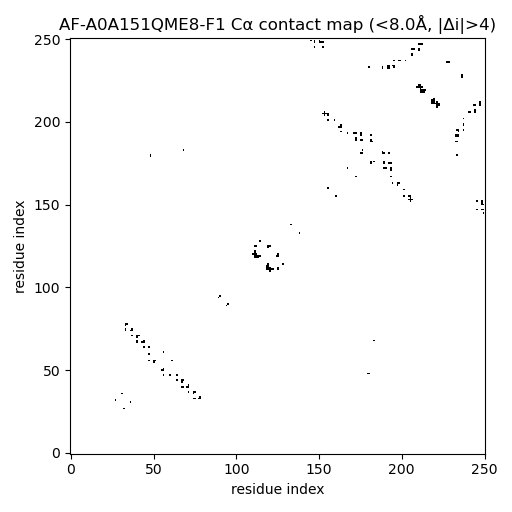1 77 ? 20.123 1.718 7.431 1.00 76.94 77 ILE A N 1
ATOM 638 C CA . ILE A 1 77 ? 20.970 2.905 7.241 1.00 76.94 77 ILE A CA 1
ATOM 639 C C . ILE A 1 77 ? 22.349 2.492 6.712 1.00 76.94 77 ILE A C 1
ATOM 641 O O . ILE A 1 77 ? 22.890 3.094 5.781 1.00 76.94 77 ILE A O 1
ATOM 645 N N . LYS A 1 78 ? 22.922 1.417 7.266 1.00 78.19 78 LYS A N 1
ATOM 646 C CA . LYS A 1 78 ? 24.199 0.876 6.791 1.00 78.19 78 LYS A CA 1
ATOM 647 C C . LYS A 1 78 ? 24.097 0.367 5.351 1.00 78.19 78 LYS A C 1
ATOM 649 O O . LYS A 1 78 ? 24.992 0.638 4.552 1.00 78.19 78 LYS A O 1
ATOM 654 N N . ASN A 1 79 ? 23.021 -0.339 5.006 1.00 79.69 79 ASN A N 1
ATOM 655 C CA . ASN A 1 79 ? 22.781 -0.831 3.651 1.00 79.69 79 ASN A CA 1
ATOM 656 C C . ASN A 1 79 ? 22.612 0.325 2.656 1.00 79.69 79 ASN A C 1
ATOM 658 O O . ASN A 1 79 ? 23.213 0.307 1.586 1.00 79.69 79 ASN A O 1
ATOM 662 N N . GLU A 1 80 ? 21.865 1.364 3.025 1.00 72.69 80 GLU A N 1
ATOM 663 C CA . GLU A 1 80 ? 21.699 2.571 2.217 1.00 72.69 80 GLU A CA 1
ATOM 664 C C . GLU A 1 80 ? 23.037 3.279 1.979 1.00 72.69 80 GLU A C 1
ATOM 666 O O . GLU A 1 80 ? 23.366 3.597 0.838 1.00 72.69 80 GLU A O 1
ATOM 671 N N . SER A 1 81 ? 23.866 3.430 3.015 1.00 71.44 81 SER A N 1
ATOM 672 C CA . SER A 1 81 ? 25.220 3.982 2.884 1.00 71.44 81 SER A CA 1
ATOM 673 C C . SER A 1 81 ? 26.097 3.144 1.942 1.00 71.44 81 SER A C 1
ATOM 675 O O . SER A 1 81 ? 26.748 3.682 1.042 1.00 71.44 81 SER A O 1
ATOM 677 N N . ILE A 1 82 ? 26.050 1.812 2.064 1.00 75.25 82 ILE A N 1
ATOM 678 C CA . ILE A 1 82 ? 26.744 0.886 1.156 1.00 75.25 82 ILE A CA 1
ATOM 679 C C . ILE A 1 82 ? 26.232 1.044 -0.280 1.00 75.25 82 ILE A C 1
ATOM 681 O O . ILE A 1 82 ? 27.027 1.062 -1.222 1.00 75.25 82 ILE A O 1
ATOM 685 N N . LEU A 1 83 ? 24.919 1.160 -0.480 1.00 68.00 83 LEU A N 1
ATOM 686 C CA . LEU A 1 83 ? 24.309 1.351 -1.794 1.00 68.00 83 LEU A CA 1
ATOM 687 C C . LEU A 1 83 ? 24.666 2.716 -2.384 1.00 68.00 83 LEU A C 1
ATOM 689 O O . LEU A 1 83 ? 24.985 2.783 -3.568 1.00 68.00 83 LEU A O 1
ATOM 693 N N . ALA A 1 84 ? 24.710 3.775 -1.578 1.00 65.19 84 ALA A N 1
ATOM 694 C CA . ALA A 1 84 ? 25.151 5.101 -1.988 1.00 65.19 84 ALA A CA 1
ATOM 695 C C . ALA A 1 84 ? 26.623 5.076 -2.425 1.00 65.19 84 ALA A C 1
ATOM 697 O O . ALA A 1 84 ? 26.951 5.551 -3.513 1.00 65.19 84 ALA A O 1
ATOM 698 N N . GLN A 1 85 ? 27.507 4.441 -1.653 1.00 64.69 85 GLN A N 1
ATOM 699 C CA . GLN A 1 85 ? 28.913 4.248 -2.024 1.00 64.69 85 GLN A CA 1
ATOM 700 C C . GLN A 1 85 ? 29.056 3.420 -3.308 1.00 64.69 85 GLN A C 1
ATOM 702 O O . GLN A 1 85 ? 29.744 3.838 -4.241 1.00 64.69 85 GLN A O 1
ATOM 707 N N . LYS A 1 86 ? 28.352 2.284 -3.407 1.00 65.44 86 LYS A N 1
ATOM 708 C CA . LYS A 1 86 ? 28.319 1.449 -4.618 1.00 65.44 86 LYS A CA 1
ATOM 709 C C . LYS A 1 86 ? 27.783 2.227 -5.817 1.00 65.44 86 LYS A C 1
ATOM 711 O O . LYS A 1 86 ? 28.321 2.070 -6.905 1.00 65.44 86 LYS A O 1
ATOM 716 N N . SER A 1 87 ? 26.771 3.074 -5.636 1.00 58.38 87 SER A N 1
ATOM 717 C CA . SER A 1 87 ? 26.199 3.907 -6.697 1.00 58.38 87 SER A CA 1
ATOM 718 C C . SER A 1 87 ? 27.179 4.975 -7.177 1.00 58.38 87 SER A C 1
ATOM 720 O O . SER A 1 87 ? 27.311 5.144 -8.381 1.00 58.38 87 SER A O 1
ATOM 722 N N . LYS A 1 88 ? 27.945 5.610 -6.277 1.00 63.06 88 LYS A N 1
ATOM 723 C CA . LYS A 1 88 ? 28.995 6.584 -6.618 1.00 63.06 88 LYS A CA 1
ATOM 724 C C . LYS A 1 88 ? 30.149 5.930 -7.378 1.00 63.06 88 LYS A C 1
ATOM 726 O O . LYS A 1 88 ? 30.562 6.430 -8.417 1.00 63.06 88 LYS A O 1
ATOM 731 N N . VAL A 1 89 ? 30.622 4.768 -6.916 1.00 60.25 89 VAL A N 1
ATOM 732 C CA . VAL A 1 89 ? 31.648 3.977 -7.623 1.00 60.25 89 VAL A CA 1
ATOM 733 C C . VAL A 1 89 ? 31.134 3.503 -8.982 1.00 60.25 89 VAL A C 1
ATOM 735 O O . VAL A 1 89 ? 31.868 3.523 -9.965 1.00 60.25 89 VAL A O 1
ATOM 738 N N . LYS A 1 90 ? 29.869 3.084 -9.050 1.00 47.62 90 LYS A N 1
ATOM 739 C CA . LYS A 1 90 ? 29.218 2.671 -10.291 1.00 47.62 90 LYS A CA 1
ATOM 740 C C . LYS A 1 90 ? 29.048 3.840 -11.259 1.00 47.62 90 LYS A C 1
ATOM 742 O O . LYS A 1 90 ? 29.327 3.668 -12.433 1.00 47.62 90 LYS A O 1
ATOM 747 N N . TRP A 1 91 ? 28.677 5.022 -10.775 1.00 50.56 91 TRP A N 1
ATOM 748 C CA . TRP A 1 91 ? 28.577 6.248 -11.569 1.00 50.56 91 TRP A CA 1
ATOM 749 C C . TRP A 1 91 ? 29.937 6.648 -12.156 1.00 50.56 91 TRP A C 1
ATOM 751 O O . TRP A 1 91 ? 30.036 6.889 -13.354 1.00 50.56 91 TRP A O 1
ATOM 761 N N . LEU A 1 92 ? 31.002 6.590 -11.347 1.00 53.59 92 LEU A N 1
ATOM 762 C CA . LEU A 1 92 ? 32.379 6.833 -11.794 1.00 53.59 92 LEU A CA 1
ATOM 763 C C . LEU A 1 92 ? 32.881 5.797 -12.815 1.00 53.59 92 LEU A C 1
ATOM 765 O O . LEU A 1 92 ? 33.683 6.139 -13.678 1.00 53.59 92 LEU A O 1
ATOM 769 N N . LYS A 1 93 ? 32.437 4.535 -12.721 1.00 55.78 93 LYS A N 1
ATOM 770 C CA . LYS A 1 93 ? 32.827 3.462 -13.653 1.00 55.78 93 LYS A CA 1
ATOM 771 C C . LYS A 1 93 ? 32.003 3.422 -14.936 1.00 55.78 93 LYS A C 1
ATOM 773 O O . LYS A 1 93 ? 32.528 3.005 -15.961 1.00 55.78 93 LYS A O 1
ATOM 778 N N . GLU A 1 94 ? 30.719 3.759 -14.870 1.00 48.31 94 GLU A N 1
ATOM 779 C CA . GLU A 1 94 ? 29.770 3.493 -15.957 1.00 48.31 94 GLU A CA 1
ATOM 780 C C . GLU A 1 94 ? 29.349 4.749 -16.725 1.00 48.31 94 GLU A C 1
ATOM 782 O O . GLU A 1 94 ? 28.873 4.612 -17.851 1.00 48.31 94 GLU A O 1
ATOM 787 N N . GLY A 1 95 ? 29.528 5.955 -16.174 1.00 47.06 95 GLY A N 1
ATOM 788 C CA . GLY A 1 95 ? 28.924 7.147 -16.766 1.00 47.06 95 GLY A CA 1
ATOM 789 C C . GLY A 1 95 ? 27.391 7.041 -16.844 1.00 47.06 95 GLY A C 1
ATOM 790 O O . GLY A 1 95 ? 26.777 6.030 -16.506 1.00 47.06 95 GLY A O 1
ATOM 791 N N . ASP A 1 96 ? 26.745 8.132 -17.231 1.00 46.59 96 ASP A N 1
ATOM 792 C CA . ASP A 1 96 ? 25.317 8.388 -17.017 1.00 46.59 96 ASP A CA 1
ATOM 793 C C . ASP A 1 96 ? 24.334 7.258 -17.428 1.00 46.59 96 ASP A C 1
ATOM 795 O O . ASP A 1 96 ? 24.294 6.841 -18.585 1.00 46.59 96 ASP A O 1
ATOM 799 N N . LEU A 1 97 ? 23.517 6.813 -16.455 1.00 53.66 97 LEU A N 1
ATOM 800 C CA . LEU A 1 97 ? 22.125 6.286 -16.428 1.00 53.66 97 LEU A CA 1
ATOM 801 C C . LEU A 1 97 ? 21.405 5.702 -17.674 1.00 53.66 97 LEU A C 1
ATOM 803 O O . LEU A 1 97 ? 20.199 5.448 -17.617 1.00 53.66 97 LEU A O 1
ATOM 807 N N . LYS A 1 98 ? 22.073 5.378 -18.780 1.00 54.28 98 LYS A N 1
ATOM 808 C CA . LYS A 1 98 ? 21.429 4.851 -19.996 1.00 54.28 98 LYS A CA 1
ATOM 809 C C . LYS A 1 98 ? 21.416 3.324 -20.068 1.00 54.28 98 LYS A C 1
ATOM 811 O O . LYS A 1 98 ? 20.524 2.764 -20.692 1.00 54.28 98 LYS A O 1
ATOM 816 N N . THR A 1 99 ? 22.311 2.603 -19.398 1.00 58.22 99 THR A N 1
ATOM 817 C CA . THR A 1 99 ? 22.491 1.145 -19.586 1.00 58.22 99 THR A CA 1
ATOM 818 C C . THR A 1 99 ? 21.350 0.280 -19.054 1.00 58.22 99 THR A C 1
ATOM 820 O O . THR A 1 99 ? 20.886 -0.597 -19.775 1.00 58.22 99 THR A O 1
ATOM 823 N N . ARG A 1 100 ? 20.838 0.502 -17.832 1.00 57.84 100 ARG A N 1
ATOM 824 C CA . ARG A 1 100 ? 19.719 -0.311 -17.291 1.00 57.84 100 ARG A CA 1
ATOM 825 C C . ARG A 1 100 ? 18.394 -0.032 -17.995 1.00 57.84 100 ARG A C 1
ATOM 827 O O . ARG A 1 100 ? 17.647 -0.970 -18.271 1.00 57.84 100 ARG A O 1
ATOM 834 N N . VAL A 1 101 ? 18.113 1.236 -18.288 1.00 58.59 101 VAL A N 1
ATOM 835 C CA . VAL A 1 101 ? 16.928 1.636 -19.056 1.00 58.59 101 VAL A CA 1
ATOM 836 C C . VAL A 1 101 ? 17.033 1.100 -20.482 1.00 58.59 101 VAL A C 1
ATOM 838 O O . VAL A 1 101 ? 16.083 0.485 -20.951 1.00 58.59 101 VAL A O 1
ATOM 841 N N . ASN A 1 102 ? 18.193 1.203 -21.137 1.00 63.06 102 ASN A N 1
ATOM 842 C CA . ASN A 1 102 ? 18.393 0.649 -22.478 1.00 63.06 102 ASN A CA 1
ATOM 843 C C . ASN A 1 102 ? 18.394 -0.883 -22.497 1.00 63.06 102 ASN A C 1
ATOM 845 O O . ASN A 1 102 ? 17.867 -1.461 -23.438 1.00 63.06 102 ASN A O 1
ATOM 849 N N . TRP A 1 103 ? 18.903 -1.562 -21.464 1.00 68.25 103 TRP A N 1
ATOM 850 C CA . TRP A 1 103 ? 18.818 -3.021 -21.352 1.00 68.25 103 TRP A CA 1
ATOM 851 C C . TRP A 1 103 ? 17.370 -3.480 -21.190 1.00 68.25 103 TRP A C 1
ATOM 853 O O . TRP A 1 103 ? 16.947 -4.403 -21.878 1.00 68.25 103 TRP A O 1
ATOM 863 N N . ARG A 1 104 ? 16.581 -2.801 -20.344 1.00 68.12 104 ARG A N 1
ATOM 864 C CA . ARG A 1 104 ? 15.142 -3.077 -20.221 1.00 68.12 104 ARG A CA 1
ATOM 865 C C . ARG A 1 104 ? 14.391 -2.751 -21.510 1.00 68.12 104 ARG A C 1
ATOM 867 O O . ARG A 1 104 ? 13.586 -3.567 -21.932 1.00 68.12 104 ARG A O 1
ATOM 874 N N . ARG A 1 105 ? 14.688 -1.624 -22.167 1.00 69.19 105 ARG A N 1
ATOM 875 C CA . ARG A 1 105 ? 14.119 -1.268 -23.479 1.00 69.19 105 ARG A CA 1
ATOM 876 C C . ARG A 1 105 ? 14.461 -2.310 -24.541 1.00 69.19 105 ARG A C 1
ATOM 878 O O . ARG A 1 105 ? 13.581 -2.694 -25.289 1.00 69.19 105 ARG A O 1
ATOM 885 N N . LYS A 1 106 ? 15.699 -2.814 -24.568 1.00 72.56 106 LYS A N 1
ATOM 886 C CA . LYS A 1 106 ? 16.146 -3.855 -25.504 1.00 72.56 106 LYS A CA 1
ATOM 887 C C . LYS A 1 106 ? 15.507 -5.212 -25.203 1.00 72.56 106 LYS A C 1
ATOM 889 O O . LYS A 1 106 ? 15.092 -5.897 -26.128 1.00 72.56 106 LYS A O 1
ATOM 894 N N . LYS A 1 107 ? 15.415 -5.599 -23.926 1.00 75.62 107 LYS A N 1
ATOM 895 C CA . LYS A 1 107 ? 14.832 -6.880 -23.498 1.00 75.62 107 LYS A CA 1
ATOM 896 C C . LYS A 1 107 ? 13.312 -6.919 -23.669 1.00 75.62 107 LYS A C 1
ATOM 898 O O . LYS A 1 107 ? 12.784 -7.951 -24.055 1.00 75.62 107 LYS A O 1
ATOM 903 N N . ASN A 1 108 ? 12.633 -5.806 -23.400 1.00 79.56 108 ASN A N 1
ATOM 904 C CA . ASN A 1 108 ? 11.175 -5.694 -23.476 1.00 79.56 108 ASN A CA 1
ATOM 905 C C . ASN A 1 108 ? 10.707 -5.062 -24.797 1.00 79.56 108 ASN A C 1
ATOM 907 O O . ASN A 1 108 ? 9.557 -4.641 -24.899 1.00 79.56 108 ASN A O 1
ATOM 911 N N . SER A 1 109 ? 11.594 -4.941 -25.788 1.00 78.31 109 SER A N 1
ATOM 912 C CA . SER A 1 109 ? 11.214 -4.455 -27.110 1.00 78.31 109 SER A CA 1
ATOM 913 C C . SER A 1 109 ? 10.320 -5.500 -27.765 1.00 78.31 109 SER A C 1
ATOM 915 O O . SER A 1 109 ? 10.757 -6.612 -28.062 1.00 78.31 109 SER A O 1
ATOM 917 N N . LEU A 1 110 ? 9.062 -5.127 -27.981 1.00 78.62 110 LEU A N 1
ATOM 918 C CA . LEU A 1 110 ? 8.156 -5.867 -28.843 1.00 78.62 110 LEU A CA 1
ATOM 919 C C . LEU A 1 110 ? 8.635 -5.665 -30.285 1.00 78.62 110 LEU A C 1
ATOM 921 O O . LEU A 1 110 ? 8.545 -4.555 -30.804 1.00 78.62 110 LEU A O 1
ATOM 925 N N . LYS A 1 111 ? 9.210 -6.707 -30.890 1.00 81.69 111 LYS A N 1
ATOM 926 C CA . LYS A 1 111 ? 9.745 -6.638 -32.261 1.00 81.69 111 LYS A CA 1
ATOM 927 C C . LYS A 1 111 ? 8.648 -6.662 -33.322 1.00 81.69 111 LYS A C 1
ATOM 929 O O . LYS A 1 111 ? 8.796 -6.043 -34.362 1.00 81.69 111 LYS A O 1
ATOM 934 N N . GLY A 1 112 ? 7.553 -7.352 -33.030 1.00 88.19 112 GLY A N 1
ATOM 935 C CA . GLY A 1 112 ? 6.436 -7.542 -33.939 1.00 88.19 112 GLY A CA 1
ATOM 936 C C . GLY A 1 112 ? 5.318 -8.329 -33.274 1.00 88.19 112 GLY A C 1
ATOM 937 O O . GLY A 1 112 ? 5.430 -8.724 -32.108 1.00 88.19 112 GLY A O 1
ATOM 938 N N . LEU A 1 113 ? 4.237 -8.536 -34.015 1.00 90.88 113 LEU A N 1
ATOM 939 C CA . LEU A 1 113 ? 3.084 -9.331 -33.614 1.00 90.88 113 LEU A CA 1
ATOM 940 C C . LEU A 1 113 ? 2.678 -10.273 -34.739 1.00 90.88 113 LEU A C 1
ATOM 942 O O . LEU A 1 113 ? 2.888 -9.987 -35.915 1.00 90.88 113 LEU A O 1
ATOM 946 N N . PHE A 1 114 ? 2.050 -11.381 -34.365 1.00 92.50 114 PHE A N 1
ATOM 947 C CA . PHE A 1 114 ? 1.379 -12.252 -35.315 1.00 92.50 114 PHE A CA 1
ATOM 948 C C . PHE A 1 114 ? -0.062 -11.759 -35.492 1.00 92.50 114 PHE A C 1
ATOM 950 O O . PHE A 1 114 ? -0.841 -11.793 -34.540 1.00 92.50 114 PHE A O 1
ATOM 957 N N . ILE A 1 115 ? -0.386 -11.245 -36.677 1.00 89.81 115 ILE A N 1
ATOM 958 C CA . ILE A 1 115 ? -1.673 -10.629 -37.026 1.00 89.81 115 ILE A CA 1
ATOM 959 C C . ILE A 1 115 ? -2.195 -11.361 -38.266 1.00 89.81 115 ILE A C 1
ATOM 961 O O . ILE A 1 115 ? -1.466 -11.476 -39.245 1.00 89.81 115 ILE A O 1
ATOM 965 N N . ASP A 1 116 ? -3.415 -11.900 -38.221 1.00 86.69 116 ASP A N 1
ATOM 966 C CA . ASP A 1 116 ? -4.073 -12.587 -39.351 1.00 86.69 116 ASP A CA 1
ATOM 967 C C . ASP A 1 116 ? -3.213 -13.648 -40.065 1.00 86.69 116 ASP A C 1
ATOM 969 O O . ASP A 1 116 ? -3.176 -13.744 -41.290 1.00 86.69 116 ASP A O 1
ATOM 973 N N . GLY A 1 117 ? -2.478 -14.456 -39.295 1.00 89.62 117 GLY A N 1
ATOM 974 C CA . GLY A 1 117 ? -1.658 -15.536 -39.854 1.00 89.62 117 GLY A CA 1
ATOM 975 C C . GLY A 1 117 ? -0.276 -15.108 -40.358 1.00 89.62 117 GLY A C 1
ATOM 976 O O . GLY A 1 117 ? 0.479 -15.963 -40.823 1.00 89.62 117 GLY A O 1
ATOM 977 N N . ARG A 1 118 ? 0.089 -13.823 -40.250 1.00 94.00 118 ARG A N 1
ATOM 978 C CA . ARG A 1 118 ? 1.408 -13.306 -40.642 1.00 94.00 118 ARG A CA 1
ATOM 979 C C . ARG A 1 118 ? 2.138 -12.633 -39.483 1.00 94.00 118 ARG A C 1
ATOM 981 O O . ARG A 1 118 ? 1.537 -11.957 -38.653 1.00 94.00 118 ARG A O 1
ATOM 988 N N . TRP A 1 119 ? 3.458 -12.805 -39.438 1.00 93.88 119 TRP A N 1
ATOM 989 C CA . TRP A 1 119 ? 4.314 -12.036 -38.536 1.00 93.88 119 TRP A CA 1
ATOM 990 C C . TRP A 1 119 ? 4.570 -10.652 -39.134 1.00 93.88 119 TRP A C 1
ATOM 992 O O . TRP A 1 119 ? 5.092 -10.542 -40.243 1.00 93.88 119 TRP A O 1
ATOM 1002 N N . THR A 1 120 ? 4.222 -9.611 -38.388 1.00 91.56 120 THR A N 1
ATOM 1003 C CA . THR A 1 120 ? 4.389 -8.213 -38.778 1.00 91.56 120 THR A CA 1
ATOM 1004 C C . THR A 1 120 ? 5.277 -7.500 -37.764 1.00 91.56 120 THR A C 1
ATOM 1006 O O . THR A 1 120 ? 4.966 -7.460 -36.574 1.00 91.56 120 THR A O 1
ATOM 1009 N N . GLU A 1 121 ? 6.342 -6.862 -38.250 1.00 93.38 121 GLU A N 1
ATOM 1010 C CA . GLU A 1 121 ? 7.194 -5.940 -37.474 1.00 93.38 121 GLU A CA 1
ATOM 1011 C C . GLU A 1 121 ? 6.921 -4.462 -37.809 1.00 93.38 121 GLU A C 1
ATOM 1013 O O . GLU A 1 121 ? 7.482 -3.568 -37.178 1.00 93.38 121 GLU A O 1
ATOM 1018 N N . GLU A 1 122 ? 6.037 -4.199 -38.780 1.00 91.56 122 GLU A N 1
ATOM 1019 C CA . GLU A 1 122 ? 5.700 -2.854 -39.246 1.00 91.56 122 GLU A CA 1
ATOM 1020 C C . GLU A 1 122 ? 5.083 -2.018 -38.106 1.00 91.56 122 GLU A C 1
ATOM 1022 O O . GLU A 1 122 ? 3.996 -2.351 -37.611 1.00 91.56 122 GLU A O 1
ATOM 1027 N N . PRO A 1 123 ? 5.733 -0.920 -37.666 1.00 88.19 123 PRO A N 1
ATOM 1028 C CA . PRO A 1 123 ? 5.318 -0.192 -36.471 1.00 88.19 123 PRO A CA 1
ATOM 1029 C C . PRO A 1 123 ? 3.890 0.351 -36.517 1.00 88.19 123 PRO A C 1
ATOM 1031 O O . PRO A 1 123 ? 3.241 0.419 -35.470 1.00 88.19 123 PRO A O 1
ATOM 1034 N N . MET A 1 124 ? 3.398 0.762 -37.691 1.00 90.75 124 MET A N 1
ATOM 1035 C CA . MET A 1 124 ? 2.029 1.273 -37.820 1.00 90.75 124 MET A CA 1
ATOM 1036 C C . MET A 1 124 ? 0.993 0.160 -37.659 1.00 90.75 124 MET A C 1
ATOM 1038 O O . MET A 1 124 ? 0.030 0.332 -36.912 1.00 90.75 124 MET A O 1
ATOM 1042 N N . GLU A 1 125 ? 1.221 -0.994 -38.284 1.00 90.81 125 GLU A N 1
ATOM 1043 C CA . GLU A 1 125 ? 0.326 -2.150 -38.190 1.00 90.81 125 GLU A CA 1
ATOM 1044 C C . GLU A 1 125 ? 0.297 -2.725 -36.768 1.00 90.81 125 GLU A C 1
ATOM 1046 O O . GLU A 1 125 ? -0.778 -2.944 -36.209 1.00 90.81 125 GLU A O 1
ATOM 1051 N N . VAL A 1 126 ? 1.466 -2.889 -36.135 1.00 90.38 126 VAL A N 1
ATOM 1052 C CA . VAL A 1 126 ? 1.574 -3.375 -34.749 1.00 90.38 126 VAL A CA 1
ATOM 1053 C C . VAL A 1 126 ? 0.838 -2.439 -33.790 1.00 90.38 126 VAL A C 1
ATOM 1055 O O . VAL A 1 126 ? 0.032 -2.895 -32.978 1.00 90.38 126 VAL A O 1
ATOM 1058 N N . LYS A 1 127 ? 1.071 -1.122 -33.885 1.00 90.62 127 LYS A N 1
ATOM 1059 C CA . LYS A 1 127 ? 0.381 -0.134 -33.038 1.00 90.62 127 LYS A CA 1
ATOM 1060 C C . LYS A 1 127 ? -1.123 -0.129 -33.282 1.00 90.62 127 LYS A C 1
ATOM 1062 O O . LYS A 1 127 ? -1.879 -0.091 -32.311 1.00 90.62 127 LYS A O 1
ATOM 1067 N N . GLY A 1 128 ? -1.549 -0.170 -34.544 1.00 92.75 128 GLY A N 1
ATOM 1068 C CA . GLY A 1 128 ? -2.960 -0.204 -34.918 1.00 92.75 128 GLY A CA 1
ATOM 1069 C C . GLY A 1 128 ? -3.665 -1.422 -34.332 1.00 92.75 128 GLY A C 1
ATOM 1070 O O . GLY A 1 128 ? -4.679 -1.276 -33.653 1.00 92.75 128 GLY A O 1
ATOM 1071 N N . HIS A 1 129 ? -3.073 -2.606 -34.488 1.00 92.00 129 HIS A N 1
ATOM 1072 C CA . HIS A 1 129 ? -3.644 -3.850 -33.982 1.00 92.00 129 HIS A CA 1
ATOM 1073 C C . HIS A 1 129 ? -3.709 -3.891 -32.450 1.00 92.00 129 HIS A C 1
ATOM 1075 O O . HIS A 1 129 ? -4.744 -4.245 -31.892 1.00 92.00 129 HIS A O 1
ATOM 1081 N N . VAL A 1 130 ? -2.647 -3.477 -31.745 1.00 89.50 130 VAL A N 1
ATOM 1082 C CA . VAL A 1 130 ? -2.657 -3.383 -30.270 1.00 89.50 130 VAL A CA 1
ATOM 1083 C C . VAL A 1 130 ? -3.741 -2.422 -29.790 1.00 89.50 130 VAL A C 1
ATOM 1085 O O . VAL A 1 130 ? -4.485 -2.738 -28.862 1.00 89.50 130 VAL A O 1
ATOM 1088 N N . THR A 1 131 ? -3.837 -1.256 -30.431 1.00 91.62 131 THR A N 1
ATOM 1089 C CA . THR A 1 131 ? -4.825 -0.230 -30.083 1.00 91.62 131 THR A CA 1
ATOM 1090 C C . THR A 1 131 ? -6.235 -0.766 -30.277 1.00 91.62 131 THR A C 1
ATOM 1092 O O . THR A 1 131 ? -7.034 -0.712 -29.349 1.00 91.62 131 THR A O 1
ATOM 1095 N N . HIS A 1 132 ? -6.519 -1.355 -31.438 1.00 92.44 132 HIS A N 1
ATOM 1096 C CA . HIS A 1 132 ? -7.820 -1.935 -31.753 1.00 92.44 132 HIS A CA 1
ATOM 1097 C C . HIS A 1 132 ? -8.191 -3.087 -30.810 1.00 92.44 132 HIS A C 1
ATOM 1099 O O . HIS A 1 132 ? -9.302 -3.128 -30.284 1.00 92.44 132 HIS A O 1
ATOM 1105 N N . PHE A 1 133 ? -7.245 -3.993 -30.539 1.00 90.94 133 PHE A N 1
ATOM 1106 C CA . PHE A 1 133 ? -7.438 -5.116 -29.626 1.00 90.94 133 PHE A CA 1
ATOM 1107 C C . PHE A 1 133 ? -7.884 -4.641 -28.241 1.00 90.94 133 PHE A C 1
ATOM 1109 O O . PHE A 1 133 ? -8.907 -5.097 -27.728 1.00 90.94 133 PHE A O 1
ATOM 1116 N N . PHE A 1 134 ? -7.153 -3.696 -27.643 1.00 91.44 134 PHE A N 1
ATOM 1117 C CA . PHE A 1 134 ? -7.489 -3.200 -26.310 1.00 91.44 134 PHE A CA 1
ATOM 1118 C C . PHE A 1 134 ? -8.709 -2.284 -26.303 1.00 91.44 134 PHE A C 1
ATOM 1120 O O . PHE A 1 134 ? -9.504 -2.373 -25.371 1.00 91.44 134 PHE A O 1
ATOM 1127 N N . GLN A 1 135 ? -8.903 -1.467 -27.341 1.00 91.56 135 GLN A N 1
ATOM 1128 C CA . GLN A 1 135 ? -10.120 -0.672 -27.496 1.00 91.56 135 GLN A CA 1
ATOM 1129 C C . GLN A 1 135 ? -11.355 -1.560 -27.501 1.00 91.56 135 GLN A C 1
ATOM 1131 O O . GLN A 1 135 ? -12.277 -1.275 -26.755 1.00 91.56 135 GLN A O 1
ATOM 1136 N N . ASN A 1 136 ? -11.362 -2.651 -28.267 1.00 88.44 136 ASN A N 1
ATOM 1137 C CA . ASN A 1 136 ? -12.487 -3.582 -28.286 1.00 88.44 136 ASN A CA 1
ATOM 1138 C C . ASN A 1 136 ? -12.621 -4.346 -26.966 1.00 88.44 136 ASN A C 1
ATOM 1140 O O . ASN A 1 136 ? -13.725 -4.504 -26.454 1.00 88.44 136 ASN A O 1
ATOM 1144 N N . ARG A 1 137 ? -11.502 -4.808 -26.394 1.00 88.56 137 ARG A N 1
ATOM 1145 C CA . ARG A 1 137 ? -11.493 -5.609 -25.161 1.00 88.56 137 ARG A CA 1
ATOM 1146 C C . ARG A 1 137 ? -12.008 -4.844 -23.944 1.00 88.56 137 ARG A C 1
ATOM 1148 O O . ARG A 1 137 ? -12.627 -5.458 -23.076 1.00 88.56 137 ARG A O 1
ATOM 1155 N N . PHE A 1 138 ? -11.705 -3.551 -23.874 1.00 84.62 138 PHE A N 1
ATOM 1156 C CA . PHE A 1 138 ? -12.124 -2.643 -22.806 1.00 84.62 138 PHE A CA 1
ATOM 1157 C C . PHE A 1 138 ? -13.242 -1.700 -23.244 1.00 84.62 138 PHE A C 1
ATOM 1159 O O . PHE A 1 138 ? -13.552 -0.747 -22.532 1.00 84.62 138 PHE A O 1
ATOM 1166 N N . ARG A 1 139 ? -13.861 -1.956 -24.400 1.00 82.19 139 ARG A N 1
ATOM 1167 C CA . ARG A 1 139 ? -15.050 -1.227 -24.811 1.00 82.19 139 ARG A CA 1
ATOM 1168 C C . ARG A 1 139 ? -16.154 -1.560 -23.821 1.00 82.19 139 ARG A C 1
ATOM 1170 O O . ARG A 1 139 ? -16.662 -2.685 -23.802 1.00 82.19 139 ARG A O 1
ATOM 1177 N N . GLU A 1 140 ? -16.525 -0.587 -23.000 1.00 73.31 140 GLU A N 1
ATOM 1178 C CA . GLU A 1 140 ? -17.771 -0.673 -22.252 1.00 73.31 140 GLU A CA 1
ATOM 1179 C C . GLU A 1 140 ? -18.901 -0.747 -23.290 1.00 73.31 140 GLU A C 1
ATOM 1181 O O . GLU A 1 140 ? -19.082 0.146 -24.119 1.00 73.31 140 GLU A O 1
ATOM 1186 N N . HIS A 1 141 ? -19.603 -1.879 -23.321 1.00 70.56 141 HIS A N 1
ATOM 1187 C CA . HIS A 1 141 ? -20.849 -1.987 -24.071 1.00 70.56 141 HIS A CA 1
ATOM 1188 C C . HIS A 1 141 ? -21.894 -1.180 -23.298 1.00 70.56 141 HIS A C 1
ATOM 1190 O O . HIS A 1 141 ? -21.797 -1.114 -22.075 1.00 70.56 141 HIS A O 1
ATOM 1196 N N . GLY A 1 142 ? -22.827 -0.530 -24.001 1.00 62.25 142 GLY A N 1
ATOM 1197 C CA . GLY A 1 142 ? -23.773 0.448 -23.450 1.00 62.25 142 GLY A CA 1
ATOM 1198 C C . GLY A 1 142 ? -24.754 -0.128 -22.428 1.00 62.25 142 GLY A C 1
ATOM 1199 O O . GLY A 1 142 ? -25.948 -0.213 -22.686 1.00 62.25 142 GLY A O 1
ATOM 1200 N N . TYR A 1 143 ? -24.249 -0.516 -21.266 1.00 65.50 143 TYR A N 1
ATOM 1201 C CA . TYR A 1 143 ? -25.028 -0.768 -20.075 1.00 65.50 143 TYR A CA 1
ATOM 1202 C C . TYR A 1 143 ? -25.238 0.569 -19.377 1.00 65.50 143 TYR A C 1
ATOM 1204 O O . TYR A 1 143 ? -24.297 1.345 -19.194 1.00 65.50 143 TYR A O 1
ATOM 1212 N N . HIS A 1 144 ? -26.476 0.835 -18.975 1.00 67.69 144 HIS A N 1
ATOM 1213 C CA . HIS A 1 144 ? -26.762 1.909 -18.039 1.00 67.69 144 HIS A CA 1
ATOM 1214 C C . HIS A 1 144 ? -26.029 1.594 -16.735 1.00 67.69 144 HIS A C 1
ATOM 1216 O O . HIS A 1 144 ? -26.434 0.707 -15.986 1.00 67.69 144 HIS A O 1
ATOM 1222 N N . ARG A 1 145 ? -24.907 2.280 -16.492 1.00 68.56 145 ARG A N 1
ATOM 1223 C CA . ARG A 1 145 ? -24.242 2.236 -15.193 1.00 68.56 145 ARG A CA 1
ATOM 1224 C C . ARG A 1 145 ? -25.218 2.856 -14.189 1.00 68.56 1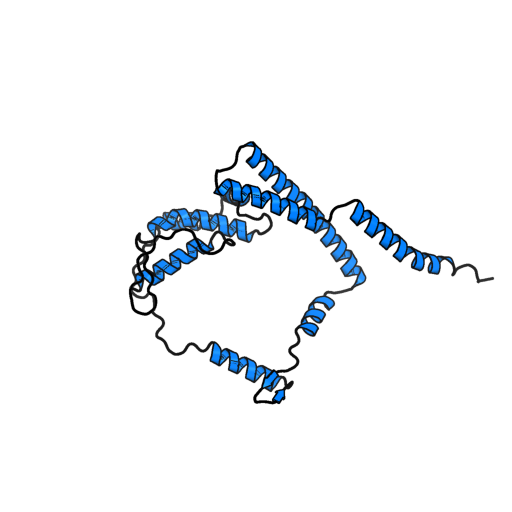45 ARG A C 1
ATOM 1226 O O . ARG A 1 145 ? -25.582 4.015 -14.393 1.00 68.56 145 ARG A O 1
ATOM 1233 N N . PRO A 1 146 ? -25.657 2.123 -13.154 1.00 71.31 146 PRO A N 1
ATOM 1234 C CA . PRO A 1 146 ? -26.518 2.705 -12.138 1.00 71.31 146 PRO A CA 1
ATOM 1235 C C . PRO A 1 146 ? -25.787 3.889 -11.503 1.00 71.31 146 PRO A C 1
ATOM 1237 O O . PRO A 1 146 ? -24.622 3.774 -11.106 1.00 71.31 146 PRO A O 1
ATOM 1240 N N . THR A 1 147 ? -26.443 5.044 -11.491 1.00 76.75 147 THR A N 1
ATOM 1241 C CA . THR A 1 147 ? -25.971 6.221 -10.769 1.00 76.75 147 THR A CA 1
ATOM 1242 C C . THR A 1 147 ? -26.453 6.127 -9.328 1.00 76.75 147 THR A C 1
ATOM 1244 O O . THR A 1 147 ? -27.508 5.563 -9.063 1.00 76.75 147 THR A O 1
ATOM 1247 N N . LEU A 1 148 ? -25.691 6.686 -8.387 1.00 74.62 148 LEU A N 1
ATOM 1248 C CA . LEU A 1 148 ? -26.092 6.775 -6.974 1.00 74.62 148 LEU A CA 1
ATOM 1249 C C . LEU A 1 148 ? -27.155 7.870 -6.741 1.00 74.62 148 LEU A C 1
ATOM 1251 O O . LEU A 1 148 ? -27.312 8.357 -5.623 1.00 74.62 148 LEU A O 1
ATOM 1255 N N . ASP A 1 149 ? -27.857 8.298 -7.793 1.00 78.88 149 ASP A N 1
ATOM 1256 C CA . ASP A 1 149 ? -28.825 9.387 -7.720 1.00 78.88 149 ASP A CA 1
ATOM 1257 C C . ASP A 1 149 ? -30.045 8.946 -6.907 1.00 78.88 149 ASP A C 1
ATOM 1259 O O . ASP A 1 149 ? -30.636 7.898 -7.157 1.00 78.88 149 ASP A O 1
ATOM 1263 N N . GLY A 1 150 ? -30.427 9.756 -5.919 1.00 77.88 150 GLY A N 1
ATOM 1264 C CA . GLY A 1 150 ? -31.549 9.460 -5.024 1.00 77.88 150 GLY A CA 1
ATOM 1265 C C . GLY A 1 150 ? -31.206 8.554 -3.837 1.00 77.88 150 GLY A C 1
ATOM 1266 O O . GLY A 1 150 ? -32.026 8.443 -2.927 1.00 77.88 150 GLY A O 1
ATOM 1267 N N . VAL A 1 151 ? -30.000 7.975 -3.785 1.00 79.25 151 VAL A N 1
ATOM 1268 C CA . VAL A 1 151 ? -29.534 7.221 -2.614 1.00 79.25 151 VAL A CA 1
ATOM 1269 C C . VAL A 1 151 ? -29.213 8.191 -1.479 1.00 79.25 151 VAL A C 1
ATOM 1271 O O . VAL A 1 151 ? -28.380 9.088 -1.623 1.00 79.25 151 VAL A O 1
ATOM 1274 N N . GLN A 1 152 ? -29.868 8.016 -0.331 1.00 80.00 152 GLN A N 1
ATOM 1275 C CA . GLN A 1 152 ? -29.575 8.806 0.862 1.00 80.00 152 GLN A CA 1
ATOM 1276 C C . GLN A 1 152 ? -28.511 8.118 1.711 1.00 80.00 152 GLN A C 1
ATOM 1278 O O . GLN A 1 152 ? -28.767 7.101 2.351 1.00 80.00 152 GLN A O 1
ATOM 1283 N N . PHE A 1 153 ? -27.318 8.705 1.740 1.00 82.06 153 PHE A N 1
ATOM 1284 C CA . PHE A 1 153 ? -26.230 8.243 2.593 1.00 82.06 153 PHE A CA 1
ATOM 1285 C C . PHE A 1 153 ? -26.290 8.890 3.973 1.00 82.06 153 PHE A C 1
ATOM 1287 O O . PHE A 1 153 ? -26.583 10.081 4.108 1.00 82.06 153 PHE A O 1
ATOM 1294 N N . LYS A 1 154 ? -25.941 8.112 5.002 1.00 84.69 154 LYS A N 1
ATOM 1295 C CA . LYS A 1 154 ? -25.623 8.666 6.318 1.00 84.69 154 LYS A CA 1
ATOM 1296 C C . LYS A 1 154 ? -24.347 9.495 6.184 1.00 84.69 154 LYS A C 1
ATOM 1298 O O . LYS A 1 154 ? -23.291 8.982 5.818 1.00 84.69 154 LYS A O 1
ATOM 1303 N N . SER A 1 155 ? -24.459 10.782 6.473 1.00 86.25 155 SER A N 1
ATOM 1304 C CA . SER A 1 155 ? -23.335 11.713 6.432 1.00 86.25 155 SER A CA 1
ATOM 1305 C C . SER A 1 155 ? -22.690 11.836 7.804 1.00 86.25 155 SER A C 1
ATOM 1307 O O . SER A 1 155 ? -23.366 11.790 8.832 1.00 86.25 155 SER A O 1
ATOM 1309 N N . ILE A 1 156 ? -21.375 12.033 7.817 1.00 91.19 156 ILE A N 1
ATOM 1310 C CA . ILE A 1 156 ? -20.656 12.423 9.031 1.00 91.19 156 ILE A CA 1
ATOM 1311 C C . ILE A 1 156 ? -21.045 13.844 9.458 1.00 91.19 156 ILE A C 1
ATOM 1313 O O . ILE A 1 156 ? -21.387 14.681 8.620 1.00 91.19 156 ILE A O 1
ATOM 1317 N N . SER A 1 157 ? -20.968 14.127 10.758 1.00 93.69 157 SER A N 1
ATOM 1318 C CA . SER A 1 157 ? -21.140 15.486 11.279 1.00 93.69 157 SER A CA 1
ATOM 1319 C C . SER A 1 157 ? -19.970 16.394 10.886 1.00 93.69 157 SER A C 1
ATOM 1321 O O . SER A 1 157 ? -18.872 15.929 10.576 1.00 93.69 157 SER A O 1
ATOM 1323 N N . GLU A 1 158 ? -20.177 17.709 10.973 1.00 93.25 158 GLU A N 1
ATOM 1324 C CA . GLU A 1 158 ? -19.121 18.704 10.743 1.00 93.25 158 GLU A CA 1
ATOM 1325 C C . GLU A 1 158 ? -17.913 18.475 11.666 1.00 93.25 158 GLU A C 1
ATOM 1327 O O . GLU A 1 158 ? -16.783 18.393 11.197 1.00 93.25 158 GLU A O 1
ATOM 1332 N N . SER A 1 159 ? -18.154 18.201 12.950 1.00 93.19 159 SER A N 1
ATOM 1333 C CA . SER A 1 159 ? -17.098 17.871 13.916 1.00 93.19 159 SER A CA 1
ATOM 1334 C C . SER A 1 159 ? -16.329 16.583 13.585 1.00 93.19 159 SER A C 1
ATOM 1336 O O . SER A 1 159 ? -15.121 16.494 13.810 1.00 93.19 159 SER A O 1
ATOM 1338 N N . GLN A 1 160 ? -17.000 15.564 13.036 1.00 92.00 160 GLN A N 1
ATOM 1339 C CA . GLN A 1 160 ? -16.341 14.343 12.566 1.00 92.00 160 GLN A CA 1
ATOM 1340 C C . GLN A 1 160 ? -15.486 14.624 11.326 1.00 92.00 160 GLN A C 1
ATOM 1342 O O . GLN A 1 160 ? -14.387 14.082 11.212 1.00 92.00 160 GLN A O 1
ATOM 1347 N N . ASN A 1 161 ? -15.963 15.481 10.421 1.00 93.00 161 ASN A N 1
ATOM 1348 C CA . ASN A 1 161 ? -15.224 15.902 9.236 1.00 93.00 161 ASN A CA 1
ATOM 1349 C C . ASN A 1 161 ? -13.965 16.704 9.605 1.00 93.00 161 ASN A C 1
ATOM 1351 O O . ASN A 1 161 ? -12.881 16.402 9.110 1.00 93.00 161 ASN A O 1
ATOM 1355 N N . GLU A 1 162 ? -14.084 17.657 10.532 1.00 93.69 162 GLU A N 1
ATOM 1356 C CA . GLU A 1 162 ? -12.9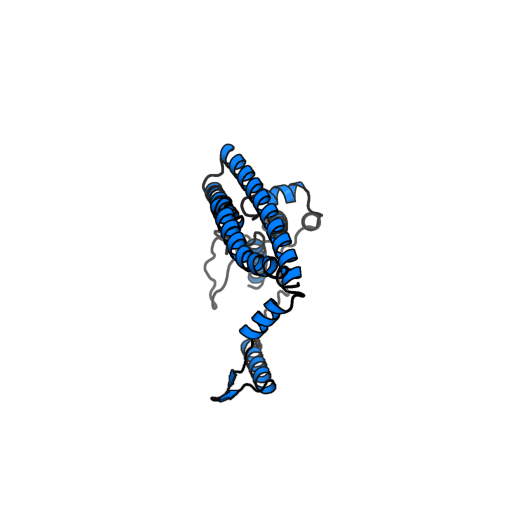50 18.414 11.073 1.00 93.69 162 GLU A CA 1
ATOM 1357 C C . GLU A 1 162 ? -11.903 17.488 11.701 1.00 93.69 162 GLU A C 1
ATOM 1359 O O . GLU A 1 162 ? -10.718 17.609 11.403 1.00 93.69 162 GLU A O 1
ATOM 1364 N N . MET A 1 163 ? -12.330 16.502 12.497 1.00 93.12 163 MET A N 1
ATOM 1365 C CA . MET A 1 163 ? -11.429 15.512 13.100 1.00 93.12 163 MET A CA 1
ATOM 1366 C C . MET A 1 163 ? -10.707 14.656 12.049 1.00 93.12 163 MET A C 1
ATOM 1368 O O . MET A 1 163 ? -9.515 14.383 12.185 1.00 93.12 163 MET A O 1
ATOM 1372 N N . LEU A 1 164 ? -11.400 14.240 10.985 1.00 91.44 164 LEU A N 1
ATOM 1373 C CA . LEU A 1 164 ? -10.787 13.460 9.907 1.00 91.44 164 LEU A CA 1
ATOM 1374 C C . LEU A 1 164 ? -9.756 14.281 9.123 1.00 91.44 164 LEU A C 1
ATOM 1376 O O . LEU A 1 164 ? -8.693 13.748 8.798 1.00 91.44 164 LEU A O 1
ATOM 1380 N N . ALA A 1 165 ? -10.059 15.554 8.851 1.00 92.06 165 ALA A N 1
ATOM 1381 C CA . ALA A 1 165 ? -9.241 16.461 8.046 1.00 92.06 165 ALA A CA 1
ATOM 1382 C C . ALA A 1 165 ? -8.150 17.207 8.838 1.00 92.06 165 ALA A C 1
ATOM 1384 O O . ALA A 1 165 ? -7.281 17.833 8.229 1.00 92.06 165 ALA A O 1
ATOM 1385 N N . ALA A 1 166 ? -8.178 17.145 10.172 1.00 92.44 166 ALA A N 1
ATOM 1386 C CA . ALA A 1 166 ? -7.194 17.792 11.031 1.00 92.44 166 ALA A CA 1
ATOM 1387 C C . ALA A 1 166 ? -5.754 17.346 10.698 1.00 92.44 166 ALA A C 1
ATOM 1389 O O . ALA A 1 166 ? -5.544 16.223 10.230 1.00 92.44 166 ALA A O 1
ATOM 1390 N N . PRO A 1 167 ? -4.727 18.167 10.971 1.00 95.19 167 PRO A N 1
ATOM 1391 C CA . PRO A 1 167 ? -3.334 17.727 10.889 1.00 95.19 167 PRO A CA 1
ATOM 1392 C C . PRO A 1 167 ? -3.079 16.466 11.728 1.00 95.19 167 PRO A C 1
ATOM 1394 O O . PRO A 1 167 ? -3.758 16.241 12.729 1.00 95.19 167 PRO A O 1
ATOM 1397 N N . PHE A 1 168 ? -2.124 15.627 11.319 1.00 92.75 168 PHE A N 1
ATOM 1398 C CA . PHE A 1 168 ? -1.754 14.436 12.092 1.00 92.75 168 PHE A CA 1
A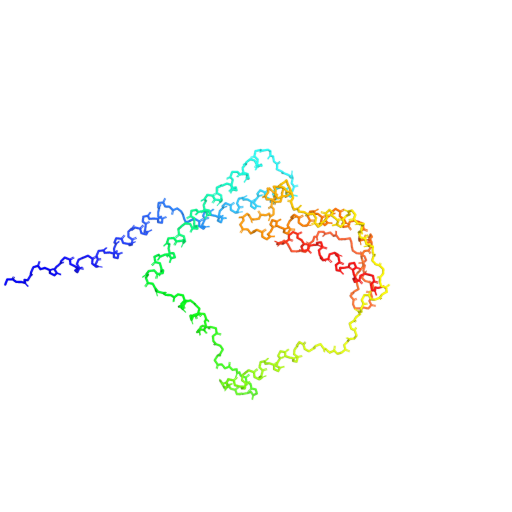TOM 1399 C C . PHE A 1 168 ? -1.015 14.825 13.367 1.00 92.75 168 PHE A C 1
ATOM 1401 O O . PHE A 1 168 ? -0.066 15.610 13.319 1.00 92.75 168 PHE A O 1
ATOM 1408 N N . GLU A 1 169 ? -1.426 14.243 14.488 1.00 91.62 169 GLU A N 1
ATOM 1409 C CA . GLU A 1 169 ? -0.758 14.439 15.768 1.00 91.62 169 GLU A CA 1
ATOM 1410 C C . GLU A 1 169 ? 0.453 13.508 15.901 1.00 91.62 169 GLU A C 1
ATOM 1412 O O . GLU A 1 169 ? 0.497 12.408 15.340 1.00 91.62 169 GLU A O 1
ATOM 1417 N N . GLU A 1 170 ? 1.450 13.938 16.676 1.00 87.44 170 GLU A N 1
ATOM 1418 C CA . GLU A 1 170 ? 2.660 13.147 16.917 1.00 87.44 170 GLU A CA 1
ATOM 1419 C C . GLU A 1 170 ? 2.328 11.786 17.543 1.00 87.44 170 GLU A C 1
ATOM 1421 O O . GLU A 1 170 ? 2.877 10.764 17.127 1.00 87.44 170 GLU A O 1
ATOM 1426 N N . ASP A 1 171 ? 1.361 11.749 18.461 1.00 86.81 171 ASP A N 1
ATOM 1427 C CA . ASP A 1 171 ? 0.897 10.513 19.087 1.00 86.81 171 ASP A CA 1
ATOM 1428 C C . ASP A 1 171 ? 0.193 9.576 18.096 1.00 86.81 171 ASP A C 1
ATOM 1430 O O . ASP A 1 171 ? 0.343 8.360 18.192 1.00 86.81 171 ASP A O 1
ATOM 1434 N N . GLU A 1 172 ? -0.522 10.092 17.092 1.00 89.00 172 GLU A N 1
ATOM 1435 C CA . GLU A 1 172 ? -1.126 9.254 16.047 1.00 89.00 172 GLU A CA 1
ATOM 1436 C C . GLU A 1 172 ? -0.057 8.590 15.179 1.00 89.00 172 GLU A C 1
ATOM 1438 O O . GLU A 1 172 ? -0.139 7.394 14.881 1.00 89.00 172 GLU A O 1
ATOM 1443 N N . ILE A 1 173 ? 0.970 9.356 14.807 1.00 85.75 173 ILE A N 1
ATOM 1444 C CA . ILE A 1 173 ? 2.116 8.862 14.041 1.00 85.75 173 ILE A CA 1
ATOM 1445 C C . ILE A 1 173 ? 2.887 7.837 14.878 1.00 85.75 173 ILE A C 1
ATOM 1447 O O . ILE A 1 173 ? 3.251 6.772 14.373 1.00 85.75 173 ILE A O 1
ATOM 1451 N N . ARG A 1 174 ? 3.087 8.120 16.169 1.00 82.19 174 ARG A N 1
ATOM 1452 C CA . ARG A 1 174 ? 3.747 7.220 17.114 1.00 82.19 174 ARG A CA 1
ATOM 1453 C C . ARG A 1 174 ? 2.958 5.932 17.331 1.00 82.19 174 ARG A C 1
ATOM 1455 O O . ARG A 1 174 ? 3.515 4.844 17.297 1.00 82.19 174 ARG A O 1
ATOM 1462 N N . ASN A 1 175 ? 1.646 5.994 17.456 1.00 81.25 175 ASN A N 1
ATOM 1463 C CA . ASN A 1 175 ? 0.845 4.778 17.550 1.00 81.25 175 ASN A CA 1
ATOM 1464 C C . ASN A 1 175 ? 0.905 3.975 16.238 1.00 81.25 175 ASN A C 1
ATOM 1466 O O . ASN A 1 175 ? 1.080 2.758 16.257 1.00 81.25 175 ASN A O 1
ATOM 1470 N N . ALA A 1 176 ? 0.862 4.644 15.083 1.00 81.38 176 ALA A N 1
ATOM 1471 C CA . ALA A 1 176 ? 0.917 3.985 13.780 1.00 81.38 176 ALA A CA 1
ATOM 1472 C C . ALA A 1 176 ? 2.274 3.335 13.462 1.00 81.38 176 ALA A C 1
ATOM 1474 O O . ALA A 1 176 ? 2.302 2.308 12.784 1.00 81.38 176 ALA A O 1
ATOM 1475 N N . VAL A 1 177 ? 3.390 3.913 13.914 1.00 75.12 177 VAL A N 1
ATOM 1476 C CA . VAL A 1 177 ? 4.745 3.384 13.674 1.00 75.12 177 VAL A CA 1
ATOM 1477 C C . VAL A 1 177 ? 5.091 2.231 14.625 1.00 75.12 177 VAL A C 1
ATOM 1479 O O . VAL A 1 177 ? 5.808 1.316 14.224 1.00 75.12 177 VAL A O 1
ATOM 1482 N N . TRP A 1 178 ? 4.574 2.241 15.856 1.00 70.25 178 TRP A N 1
ATOM 1483 C CA . TRP A 1 178 ? 4.888 1.226 16.866 1.00 70.25 178 TRP A CA 1
ATOM 1484 C C . TRP A 1 178 ? 3.910 0.027 16.841 1.00 70.25 178 TRP A C 1
ATOM 1486 O O . TRP A 1 178 ? 4.222 -1.028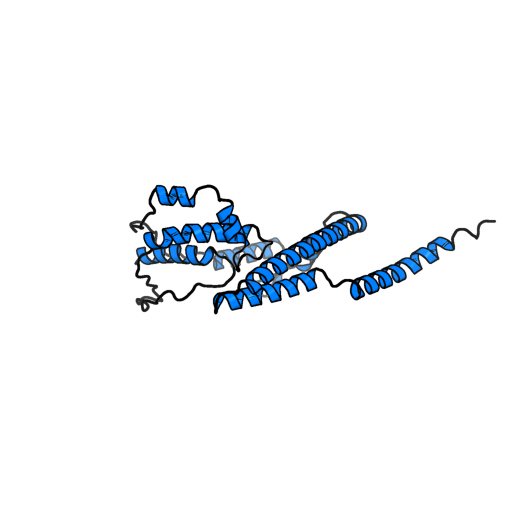 17.394 1.00 70.25 178 TRP A O 1
ATOM 1496 N N . GLU A 1 179 ? 2.777 0.112 16.133 1.00 62.84 179 GLU A N 1
ATOM 1497 C CA . GLU A 1 179 ? 1.860 -1.017 15.892 1.00 62.84 179 GLU A CA 1
ATOM 1498 C C . GLU A 1 179 ? 2.361 -2.040 14.830 1.00 62.84 179 GLU A C 1
ATOM 1500 O O . GLU A 1 179 ? 3.070 -1.673 13.889 1.00 62.84 179 GLU A O 1
ATOM 1505 N N . PRO A 1 180 ? 1.957 -3.328 14.928 1.00 51.03 180 PRO A N 1
ATOM 1506 C CA . PRO A 1 180 ? 2.583 -4.496 14.265 1.00 51.03 180 PRO A CA 1
ATOM 1507 C C . PRO A 1 180 ? 2.545 -4.569 12.732 1.00 51.03 180 PRO A C 1
ATOM 1509 O O . PRO A 1 180 ? 3.186 -5.427 12.143 1.00 51.03 180 PRO A O 1
ATOM 1512 N N . ILE A 1 181 ? 1.828 -3.685 12.037 1.00 55.00 181 ILE A N 1
ATOM 1513 C CA . ILE A 1 181 ? 1.594 -3.829 10.581 1.00 55.00 181 ILE A CA 1
ATOM 1514 C C . ILE A 1 181 ? 2.432 -2.830 9.762 1.00 55.00 181 ILE A C 1
ATOM 1516 O O . ILE A 1 181 ? 2.629 -2.986 8.549 1.00 55.00 181 ILE A O 1
ATOM 1520 N N . SER A 1 182 ? 2.965 -1.795 10.412 1.00 56.50 182 SER A N 1
ATOM 1521 C CA . SER A 1 182 ? 3.763 -0.766 9.753 1.00 56.50 182 SER A CA 1
ATOM 1522 C C . SER A 1 182 ? 5.197 -1.251 9.587 1.00 56.50 182 SER A C 1
ATOM 1524 O O . SER A 1 182 ? 6.063 -1.013 10.421 1.00 56.50 182 SER A O 1
ATOM 1526 N N . LEU A 1 183 ? 5.464 -1.932 8.471 1.00 56.88 183 LEU A N 1
ATOM 1527 C CA . LEU A 1 183 ? 6.826 -2.218 8.021 1.00 56.88 183 LEU A CA 1
ATOM 1528 C C . LEU A 1 183 ? 7.568 -0.882 7.878 1.00 56.88 183 LEU A C 1
ATOM 1530 O O . LEU A 1 183 ? 7.295 -0.098 6.959 1.00 56.88 183 LEU A O 1
ATOM 1534 N N . VAL A 1 184 ? 8.445 -0.597 8.837 1.00 54.00 184 VAL A N 1
ATOM 1535 C CA . VAL A 1 184 ? 9.073 0.711 8.958 1.00 54.00 184 VAL A CA 1
ATOM 1536 C C . VAL A 1 184 ? 10.046 0.897 7.787 1.00 54.00 184 VAL A C 1
ATOM 1538 O O . VAL A 1 184 ? 10.998 0.140 7.622 1.00 54.00 184 VAL A O 1
ATOM 1541 N N . GLY A 1 185 ? 9.730 1.850 6.903 1.00 53.28 185 GLY A N 1
ATOM 1542 C CA . GLY A 1 185 ? 10.411 2.059 5.615 1.00 53.28 185 GLY A CA 1
ATOM 1543 C C . GLY A 1 185 ? 9.479 2.477 4.470 1.00 53.28 185 GLY A C 1
ATOM 1544 O O . GLY A 1 185 ? 9.934 2.869 3.400 1.00 53.28 185 GLY A O 1
ATOM 1545 N N . CYS A 1 186 ? 8.164 2.430 4.681 1.00 65.06 186 CYS A N 1
ATOM 1546 C CA . CYS A 1 186 ? 7.167 2.913 3.732 1.00 65.06 186 CYS A CA 1
ATOM 1547 C C . CYS A 1 186 ? 6.318 4.001 4.397 1.00 65.06 186 CYS A C 1
ATOM 1549 O O . CYS A 1 186 ? 5.325 3.674 5.039 1.00 65.06 186 CYS A O 1
ATOM 1551 N N . MET A 1 187 ? 6.681 5.284 4.230 1.00 70.31 187 MET A N 1
ATOM 1552 C CA . MET A 1 187 ? 5.909 6.423 4.772 1.00 70.31 187 MET A CA 1
ATOM 1553 C C . MET A 1 187 ? 4.413 6.299 4.457 1.00 70.31 187 MET A C 1
ATOM 1555 O O . MET A 1 187 ? 3.576 6.559 5.314 1.00 70.31 187 MET A O 1
ATOM 1559 N N . TYR A 1 188 ? 4.079 5.796 3.264 1.00 77.50 188 TYR A N 1
ATOM 1560 C CA . TYR A 1 188 ? 2.696 5.560 2.859 1.00 77.50 188 TYR A CA 1
ATOM 1561 C C . TYR A 1 188 ? 1.938 4.620 3.813 1.00 77.50 188 TYR A C 1
ATOM 1563 O O . TYR A 1 188 ? 0.773 4.867 4.081 1.00 77.50 188 TYR A O 1
ATOM 1571 N N . LYS A 1 189 ? 2.574 3.576 4.367 1.00 74.69 189 LYS A N 1
ATOM 1572 C CA . LYS A 1 189 ? 1.908 2.629 5.279 1.00 74.69 189 LYS A CA 1
ATOM 1573 C C . LYS A 1 189 ? 1.558 3.280 6.607 1.00 74.69 189 LYS A C 1
ATOM 1575 O O . LYS A 1 189 ? 0.498 2.998 7.150 1.00 74.69 189 LYS A O 1
ATOM 1580 N N . ILE A 1 190 ? 2.431 4.164 7.089 1.00 80.50 190 ILE A N 1
ATOM 1581 C CA . ILE A 1 190 ? 2.203 4.941 8.310 1.00 80.50 190 ILE A CA 1
ATOM 1582 C C . ILE A 1 190 ? 1.016 5.882 8.083 1.00 80.50 190 ILE A C 1
ATOM 1584 O O . ILE A 1 190 ? 0.071 5.868 8.863 1.00 80.50 190 ILE A O 1
ATOM 1588 N N . LEU A 1 191 ? 1.011 6.619 6.968 1.00 84.69 191 LEU A N 1
ATOM 1589 C CA . LEU A 1 191 ? -0.086 7.523 6.609 1.00 84.69 191 LEU A CA 1
ATOM 1590 C C . LEU A 1 191 ? -1.414 6.774 6.423 1.00 84.69 191 LEU A C 1
ATOM 1592 O O . LEU A 1 191 ? -2.416 7.148 7.028 1.00 84.69 191 LEU A O 1
ATOM 1596 N N . SER A 1 192 ? -1.418 5.677 5.659 1.00 84.56 192 SER A N 1
ATOM 1597 C CA . SER A 1 192 ? -2.597 4.820 5.481 1.00 84.56 192 SER A CA 1
ATOM 1598 C C . SER A 1 192 ? -3.117 4.287 6.816 1.00 84.56 192 SER A C 1
ATOM 1600 O O . SER A 1 192 ? -4.326 4.197 7.009 1.00 84.56 192 SER A O 1
ATOM 1602 N N . LYS A 1 193 ? -2.228 3.956 7.760 1.00 83.12 193 LYS A N 1
ATOM 1603 C CA . LYS A 1 193 ? -2.597 3.465 9.092 1.00 83.12 193 LYS A CA 1
ATOM 1604 C C . LYS A 1 193 ? -3.215 4.553 9.970 1.00 83.12 193 LYS A C 1
ATOM 1606 O O . LYS A 1 193 ? -4.242 4.292 10.593 1.00 83.12 193 LYS A O 1
ATOM 1611 N N . VAL A 1 194 ? -2.638 5.757 9.995 1.00 88.81 194 VAL A N 1
ATOM 1612 C CA . VAL A 1 194 ? -3.214 6.909 10.714 1.00 88.81 194 VAL A CA 1
ATOM 1613 C C . VAL A 1 194 ? -4.616 7.208 10.180 1.00 88.81 194 VAL A C 1
ATOM 1615 O O . VAL A 1 194 ? -5.576 7.262 10.949 1.00 88.81 194 VAL A O 1
ATOM 1618 N N . LEU A 1 195 ? -4.767 7.283 8.856 1.00 89.25 195 LEU A N 1
ATOM 1619 C CA . LEU A 1 195 ? -6.063 7.505 8.213 1.00 89.25 195 LEU A CA 1
ATOM 1620 C C . LEU A 1 195 ? -7.067 6.388 8.522 1.00 89.25 195 LEU A C 1
ATOM 1622 O O . LEU A 1 195 ? -8.213 6.673 8.863 1.00 89.25 195 LEU A O 1
ATOM 1626 N N . ALA A 1 196 ? -6.641 5.125 8.471 1.00 86.19 196 ALA A N 1
ATOM 1627 C CA . ALA A 1 196 ? -7.487 3.987 8.820 1.00 86.19 196 ALA A CA 1
ATOM 1628 C C . ALA A 1 196 ? -8.002 4.073 10.266 1.00 86.19 196 ALA A C 1
ATOM 1630 O O . ALA A 1 196 ? -9.184 3.838 10.519 1.00 86.19 196 ALA A O 1
ATOM 1631 N N . ASN A 1 197 ? -7.141 4.461 11.212 1.00 86.56 197 ASN A N 1
ATOM 1632 C CA . ASN A 1 197 ? -7.515 4.625 12.615 1.00 86.56 197 ASN A CA 1
ATOM 1633 C C . ASN A 1 197 ? -8.530 5.760 12.817 1.00 86.56 197 ASN A C 1
ATOM 1635 O O . ASN A 1 197 ? -9.459 5.603 13.610 1.00 86.56 197 ASN A O 1
ATOM 1639 N N . ARG A 1 198 ? -8.411 6.865 12.073 1.00 91.75 198 ARG A N 1
ATOM 1640 C CA . ARG A 1 198 ? -9.405 7.946 12.115 1.00 91.75 198 ARG A CA 1
ATOM 1641 C C . ARG A 1 198 ? -10.740 7.529 11.499 1.00 91.75 198 ARG A C 1
ATOM 1643 O O . ARG A 1 198 ? -11.779 7.700 12.135 1.00 91.75 198 ARG A O 1
ATOM 1650 N N . ILE A 1 199 ? -10.723 6.907 10.317 1.00 87.88 199 ILE A N 1
ATOM 1651 C CA . ILE A 1 199 ? -11.941 6.433 9.636 1.00 87.88 199 ILE A CA 1
ATOM 1652 C C . ILE A 1 199 ? -12.683 5.406 10.492 1.00 87.88 199 ILE A C 1
ATOM 1654 O O . ILE A 1 199 ? -13.904 5.466 10.606 1.00 87.88 199 ILE A O 1
ATOM 1658 N N . LYS A 1 200 ? -11.962 4.512 11.177 1.00 85.50 200 LYS A N 1
ATOM 1659 C CA . LYS A 1 200 ? -12.548 3.526 12.096 1.00 85.50 200 LYS A CA 1
ATOM 1660 C C . LYS A 1 200 ? -13.475 4.150 13.149 1.00 85.50 200 LYS A C 1
ATOM 1662 O O . LYS A 1 200 ? -14.422 3.492 13.564 1.00 85.50 200 LYS A O 1
ATOM 1667 N N . ARG A 1 201 ? -13.228 5.397 13.575 1.00 87.56 201 ARG A N 1
ATOM 1668 C CA . ARG A 1 201 ? -14.040 6.099 14.589 1.00 87.56 201 ARG A CA 1
ATOM 1669 C C . ARG A 1 201 ? -15.393 6.565 14.056 1.00 87.56 201 ARG A C 1
ATOM 1671 O O . ARG A 1 201 ? -16.344 6.631 14.824 1.00 87.56 201 ARG A O 1
ATOM 1678 N N . VAL A 1 202 ? -15.469 6.898 12.769 1.00 88.25 202 VAL A N 1
ATOM 1679 C CA . VAL A 1 202 ? -16.699 7.387 12.118 1.00 88.25 202 VAL A CA 1
ATOM 1680 C C . VAL A 1 202 ? -17.445 6.282 11.381 1.00 88.25 202 VAL A C 1
ATOM 1682 O O . VAL A 1 202 ? -18.626 6.421 11.086 1.00 88.25 202 VAL A O 1
ATOM 1685 N N . LEU A 1 203 ? -16.766 5.169 11.097 1.00 83.69 203 LEU A N 1
ATOM 1686 C CA . LEU A 1 203 ? -17.309 4.059 10.328 1.00 83.69 203 LEU A CA 1
ATOM 1687 C C . LEU A 1 203 ? -18.664 3.539 10.871 1.00 83.69 203 LEU A C 1
ATOM 1689 O O . LEU A 1 203 ? -19.575 3.354 10.069 1.00 83.69 203 LEU A O 1
ATOM 1693 N N . PRO A 1 204 ? -18.870 3.374 12.195 1.00 82.62 204 PRO A N 1
ATOM 1694 C CA . PRO A 1 204 ? -20.151 2.900 12.726 1.00 82.62 204 PRO A CA 1
ATOM 1695 C C . PRO A 1 204 ? -21.327 3.864 12.522 1.00 82.62 204 PRO A C 1
ATOM 1697 O O . PRO A 1 204 ? -22.469 3.426 12.551 1.00 82.62 204 PRO A O 1
ATOM 1700 N N . SER A 1 205 ? -21.079 5.168 12.340 1.00 82.88 205 SER A N 1
ATOM 1701 C CA . SER A 1 205 ? -22.156 6.145 12.117 1.00 82.88 205 SER A CA 1
ATOM 1702 C C . SER A 1 205 ? -22.570 6.270 10.650 1.00 82.88 205 SER A C 1
ATOM 1704 O O . SER A 1 205 ? -23.606 6.867 10.372 1.00 82.88 205 SER A O 1
ATOM 1706 N N . ILE A 1 206 ? -21.775 5.730 9.719 1.00 80.19 206 ILE A N 1
ATOM 1707 C CA . ILE A 1 206 ? -21.998 5.873 8.271 1.00 80.19 206 ILE A CA 1
ATOM 1708 C C . ILE A 1 206 ? -22.414 4.581 7.564 1.00 80.19 206 ILE A C 1
ATOM 1710 O O . ILE A 1 206 ? -22.898 4.660 6.443 1.00 80.19 206 ILE A O 1
ATOM 1714 N N . ILE A 1 207 ? -22.243 3.416 8.195 1.00 77.56 207 ILE A N 1
ATOM 1715 C CA . ILE A 1 207 ? -22.645 2.117 7.632 1.00 77.56 207 ILE A CA 1
ATOM 1716 C C . ILE A 1 207 ? -23.927 1.639 8.315 1.00 77.56 207 ILE A C 1
ATOM 1718 O O . ILE A 1 207 ? -24.080 1.785 9.529 1.00 77.56 207 ILE A O 1
ATOM 1722 N N . ASP A 1 208 ? -24.850 1.058 7.555 1.00 67.94 208 ASP A N 1
ATOM 1723 C CA . ASP A 1 208 ? -25.961 0.286 8.098 1.00 67.94 208 ASP A CA 1
ATOM 1724 C C . ASP A 1 208 ? -25.542 -1.079 8.692 1.00 67.94 208 ASP A C 1
ATOM 1726 O O . ASP A 1 208 ? -24.539 -1.683 8.314 1.00 67.94 208 ASP A O 1
ATOM 1730 N N . GLU A 1 209 ? -26.312 -1.597 9.655 1.00 63.28 209 GLU A N 1
ATOM 1731 C CA . GLU A 1 209 ? -25.994 -2.862 10.339 1.00 63.28 209 GLU A CA 1
ATOM 1732 C C . GLU A 1 209 ? -26.172 -4.089 9.426 1.00 63.28 209 GLU A C 1
ATOM 1734 O O . GLU A 1 209 ? -25.678 -5.177 9.739 1.00 63.28 209 GLU A O 1
ATOM 1739 N N . ARG A 1 210 ? -26.864 -3.927 8.289 1.00 58.62 210 ARG A N 1
ATOM 1740 C CA . ARG A 1 210 ? -27.178 -4.999 7.337 1.00 58.62 210 ARG A CA 1
ATOM 1741 C C . ARG A 1 210 ? -26.589 -4.702 5.964 1.00 58.62 210 ARG A C 1
ATOM 1743 O O . ARG A 1 210 ? -27.139 -3.920 5.198 1.00 58.62 210 ARG A O 1
ATOM 1750 N N . GLN A 1 211 ? -25.507 -5.395 5.620 1.00 58.97 211 GLN A N 1
ATOM 1751 C CA . GLN A 1 211 ? -24.971 -5.396 4.259 1.00 58.97 211 GLN A CA 1
ATOM 1752 C C . GLN A 1 211 ? -25.383 -6.686 3.543 1.00 58.97 211 GLN A C 1
ATOM 1754 O O . GLN A 1 211 ? -25.140 -7.790 4.037 1.00 58.97 211 GLN A O 1
ATOM 1759 N N . SER A 1 212 ? -26.003 -6.554 2.371 1.00 53.22 212 SER A N 1
ATOM 1760 C CA . SER A 1 212 ? -26.304 -7.676 1.477 1.00 53.22 212 SER A CA 1
ATOM 1761 C C . SER A 1 212 ? -25.624 -7.446 0.127 1.00 53.22 212 SER A C 1
ATOM 1763 O O . SER A 1 212 ? -25.391 -6.313 -0.278 1.00 53.22 212 SER A O 1
ATOM 1765 N N . ALA A 1 213 ? -25.229 -8.518 -0.557 1.00 45.62 213 ALA A N 1
ATOM 1766 C CA . ALA A 1 213 ? -24.652 -8.438 -1.897 1.00 45.62 213 ALA A CA 1
ATOM 1767 C C . ALA A 1 213 ? -25.437 -9.376 -2.812 1.00 45.62 213 ALA A C 1
ATOM 1769 O O . ALA A 1 213 ? -25.658 -10.527 -2.450 1.00 45.62 213 ALA A O 1
ATOM 1770 N N . PHE A 1 214 ? -25.864 -8.922 -3.989 1.00 44.41 214 PHE A N 1
ATOM 1771 C CA . PHE A 1 214 ? -26.509 -9.796 -4.971 1.00 44.41 214 PHE A CA 1
ATOM 1772 C C . PHE A 1 214 ? -25.466 -10.434 -5.895 1.00 44.41 214 PHE A C 1
ATOM 1774 O O . PHE A 1 214 ? -24.618 -9.751 -6.468 1.00 44.41 214 PHE A O 1
ATOM 1781 N N . LEU A 1 215 ? -25.573 -11.750 -6.081 1.00 42.41 215 LEU A N 1
ATOM 1782 C CA . LEU A 1 215 ? -24.973 -12.474 -7.198 1.00 42.41 215 LEU A CA 1
ATOM 1783 C C . LEU A 1 215 ? -26.130 -12.899 -8.109 1.00 42.41 215 LEU A C 1
ATOM 1785 O O . LEU A 1 215 ? -27.014 -13.627 -7.673 1.00 42.41 215 LEU A O 1
ATOM 1789 N N . GLU A 1 216 ? -26.136 -12.415 -9.353 1.00 38.59 216 GLU A N 1
ATOM 1790 C CA . GLU A 1 216 ? -26.960 -12.973 -10.441 1.00 38.59 216 GLU A CA 1
ATOM 1791 C C . GLU A 1 216 ? -28.477 -13.099 -10.147 1.00 38.59 216 GLU A C 1
ATOM 1793 O O . GLU A 1 216 ? -29.093 -14.149 -10.309 1.00 38.59 216 GLU A O 1
ATOM 1798 N N . GLY A 1 217 ? -29.119 -11.996 -9.742 1.00 45.31 217 GLY A N 1
ATOM 1799 C CA . GLY A 1 217 ? -30.588 -11.881 -9.758 1.00 45.31 217 GLY A CA 1
ATOM 1800 C C . GLY A 1 217 ? -31.338 -12.526 -8.586 1.00 45.31 217 GLY A C 1
ATOM 1801 O O . GLY A 1 217 ? -32.563 -12.581 -8.613 1.00 45.31 217 GLY A O 1
ATOM 1802 N N . SER A 1 218 ? -30.639 -12.985 -7.544 1.00 39.97 218 SER A N 1
ATOM 1803 C CA . SER A 1 218 ? -31.241 -13.418 -6.273 1.00 39.97 218 SER A CA 1
ATOM 1804 C C . SER A 1 218 ? -30.506 -12.784 -5.086 1.00 39.97 218 SER A C 1
ATOM 1806 O O . SER A 1 218 ? -29.277 -12.670 -5.151 1.00 39.97 218 SER A O 1
ATOM 1808 N N . PRO A 1 219 ? -31.202 -12.386 -3.999 1.00 46.47 219 PRO A N 1
ATOM 1809 C CA . PRO A 1 219 ? -30.527 -11.861 -2.818 1.00 46.47 219 PRO A CA 1
ATOM 1810 C C . PRO A 1 219 ? -29.605 -12.949 -2.272 1.00 46.47 219 PRO A C 1
ATOM 1812 O O . PRO A 1 219 ? -30.077 -14.040 -1.933 1.00 46.47 219 PRO A O 1
ATOM 1815 N N . ALA A 1 220 ? -28.292 -12.699 -2.201 1.00 52.00 220 ALA A N 1
ATOM 1816 C CA . ALA A 1 220 ? -27.428 -13.632 -1.489 1.00 52.00 220 ALA A CA 1
ATOM 1817 C C . ALA A 1 220 ? -27.764 -13.564 0.005 1.00 52.00 220 ALA A C 1
ATOM 1819 O O . ALA A 1 220 ? -28.185 -12.523 0.514 1.00 52.00 220 ALA A O 1
ATOM 1820 N N . LYS A 1 221 ? -27.577 -14.680 0.720 1.00 50.06 221 LYS A N 1
ATOM 1821 C CA . LYS A 1 221 ? -27.732 -14.703 2.180 1.00 50.06 221 LYS A CA 1
ATOM 1822 C C . LYS A 1 221 ? -26.883 -13.597 2.801 1.00 50.06 221 LYS A C 1
ATOM 1824 O O . LYS A 1 221 ? -25.688 -13.524 2.513 1.00 50.06 221 LYS A O 1
ATOM 1829 N N . GLU A 1 222 ? -27.499 -12.802 3.676 1.00 53.16 222 GLU A N 1
ATOM 1830 C CA . GLU A 1 222 ? -26.789 -11.879 4.561 1.00 53.16 222 GLU A CA 1
ATOM 1831 C C . GLU A 1 222 ? -25.624 -12.631 5.212 1.00 53.16 222 GLU A C 1
ATOM 1833 O O . GLU A 1 222 ? -25.804 -13.704 5.803 1.00 53.16 222 GLU A O 1
ATOM 1838 N N . PHE A 1 223 ? -24.413 -12.109 5.043 1.00 48.19 223 PHE A N 1
ATOM 1839 C CA . PHE A 1 223 ? -23.220 -12.711 5.613 1.00 48.19 223 PHE A CA 1
ATOM 1840 C C . PHE A 1 223 ? -22.619 -11.747 6.634 1.00 48.19 223 PHE A C 1
ATOM 1842 O O . PHE A 1 223 ? -22.385 -10.580 6.322 1.00 48.19 223 PHE A O 1
ATOM 1849 N N . PRO A 1 224 ? -22.328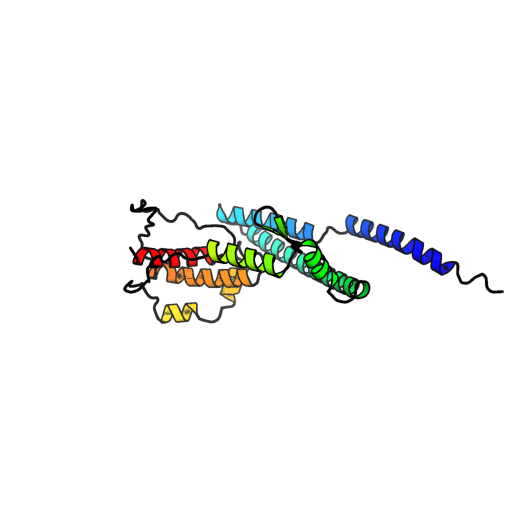 -12.209 7.862 1.00 44.62 224 PRO A N 1
ATOM 1850 C CA . PRO A 1 224 ? -21.593 -11.388 8.804 1.00 44.62 224 PRO A CA 1
ATOM 1851 C C . PRO A 1 224 ? -20.188 -11.155 8.244 1.00 44.62 224 PRO A C 1
ATOM 1853 O O . PRO A 1 224 ? -19.481 -12.112 7.915 1.00 44.62 224 PRO A O 1
ATOM 1856 N N . LEU A 1 225 ? -19.769 -9.891 8.157 1.00 42.38 225 LEU A N 1
ATOM 1857 C CA . LEU A 1 225 ? -18.405 -9.510 7.793 1.00 42.38 225 LEU A CA 1
ATOM 1858 C C . LEU A 1 225 ? -17.419 -10.099 8.814 1.00 42.38 225 LEU A C 1
ATOM 1860 O O . LEU A 1 225 ? -17.134 -9.512 9.856 1.00 42.38 225 LEU A O 1
ATOM 1864 N N . LYS A 1 226 ? -16.880 -11.287 8.535 1.00 43.22 226 LYS A N 1
ATOM 1865 C CA . LYS A 1 226 ? -15.833 -11.910 9.350 1.00 43.22 226 LYS A CA 1
ATOM 1866 C C . LYS A 1 226 ? -14.474 -11.715 8.681 1.00 43.22 226 LYS A C 1
ATOM 1868 O O 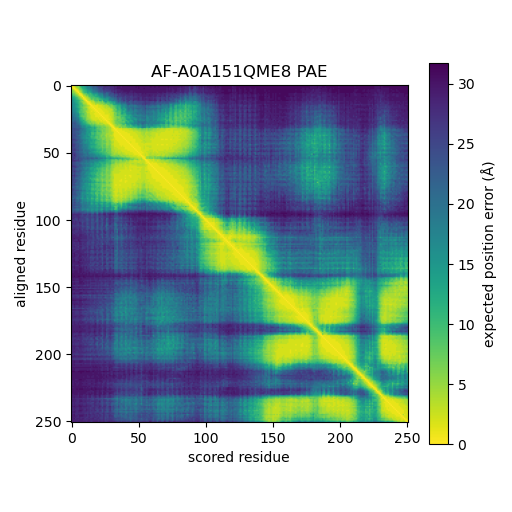. LYS A 1 226 ? -14.031 -12.568 7.927 1.00 43.22 226 LYS A O 1
ATOM 1873 N N . ARG A 1 227 ? -13.812 -10.614 9.067 1.00 43.31 227 ARG A N 1
ATOM 1874 C CA . ARG A 1 227 ? -12.409 -10.227 8.786 1.00 43.31 227 ARG A CA 1
ATOM 1875 C C . ARG A 1 227 ? -12.071 -9.958 7.306 1.00 43.31 227 ARG A C 1
ATOM 1877 O O . ARG A 1 227 ? -12.504 -10.649 6.396 1.00 43.31 227 ARG A O 1
ATOM 1884 N N . GLY A 1 228 ? -11.302 -8.885 7.099 1.00 42.53 228 GLY A N 1
ATOM 1885 C CA . GLY A 1 228 ? -11.106 -8.212 5.811 1.00 42.53 228 GLY A CA 1
ATOM 1886 C C . GLY A 1 228 ? -10.228 -8.934 4.783 1.00 42.53 228 GLY A C 1
ATOM 1887 O O . GLY A 1 228 ? -9.422 -9.808 5.102 1.00 42.53 228 GLY A O 1
ATOM 1888 N N . LEU A 1 229 ? -10.386 -8.508 3.525 1.00 38.28 229 LEU A N 1
ATOM 1889 C CA . LEU A 1 229 ? -9.618 -8.958 2.365 1.00 38.28 229 LEU A CA 1
ATOM 1890 C C . LEU A 1 229 ? -8.157 -8.455 2.407 1.00 38.28 229 LEU A C 1
ATOM 1892 O O . LEU A 1 229 ? -7.905 -7.287 2.682 1.00 38.28 229 LEU A O 1
ATOM 1896 N N . ARG A 1 230 ? -7.233 -9.374 2.082 1.00 41.78 230 ARG A N 1
ATOM 1897 C CA . ARG A 1 230 ? -5.773 -9.268 1.837 1.00 41.78 230 ARG A CA 1
ATOM 1898 C C . ARG A 1 230 ? -4.971 -8.232 2.649 1.00 41.78 230 ARG A C 1
ATOM 1900 O O . ARG A 1 230 ? -4.883 -7.057 2.309 1.00 41.78 230 ARG A O 1
ATOM 1907 N N . GLN A 1 231 ? -4.238 -8.776 3.626 1.00 49.41 231 GLN A N 1
ATOM 1908 C CA . GLN A 1 231 ? -3.070 -8.196 4.297 1.00 49.41 231 GLN A CA 1
ATOM 1909 C C . GLN A 1 231 ? -2.157 -7.435 3.315 1.00 49.41 231 GLN A C 1
ATOM 1911 O O . GLN A 1 231 ? -1.557 -8.030 2.419 1.00 49.41 231 GLN A O 1
ATOM 1916 N N . GLY A 1 232 ? -2.044 -6.117 3.497 1.00 62.53 232 GLY A N 1
ATOM 1917 C CA . GLY A 1 232 ? -1.100 -5.283 2.752 1.00 62.53 232 GLY A CA 1
ATOM 1918 C C . GLY A 1 232 ? -1.230 -3.786 3.039 1.00 62.53 232 GLY A C 1
ATOM 1919 O O . GLY A 1 232 ? -0.217 -3.140 3.309 1.00 62.53 232 GLY A O 1
ATOM 1920 N N . ASP A 1 233 ? -2.459 -3.255 3.023 1.00 69.44 233 ASP A N 1
ATOM 1921 C CA . ASP A 1 233 ? -2.766 -1.845 3.304 1.00 69.44 233 ASP A CA 1
ATOM 1922 C C . ASP A 1 233 ? -3.801 -1.723 4.447 1.00 69.44 233 ASP A C 1
ATOM 1924 O O . ASP A 1 233 ? -4.878 -2.317 4.347 1.00 69.44 233 ASP A O 1
ATOM 1928 N N . PRO A 1 234 ? -3.507 -0.968 5.523 1.00 72.62 234 PRO A N 1
ATOM 1929 C CA . PRO A 1 234 ? -4.435 -0.736 6.632 1.00 72.62 234 PRO A CA 1
ATOM 1930 C C . PRO A 1 234 ? -5.755 -0.042 6.257 1.00 72.62 234 PRO A C 1
ATOM 1932 O O . PRO A 1 234 ? -6.744 -0.217 6.966 1.00 72.62 234 PRO A O 1
ATOM 1935 N N . LEU A 1 235 ? -5.780 0.751 5.182 1.00 78.69 235 LEU A N 1
ATOM 1936 C CA . LEU A 1 235 ? -6.915 1.583 4.772 1.00 78.69 235 LEU A CA 1
ATOM 1937 C C . LEU A 1 235 ? -7.898 0.839 3.857 1.00 78.69 235 LEU A C 1
ATOM 1939 O O . LEU A 1 235 ? -9.102 1.099 3.886 1.00 78.69 235 LEU A O 1
ATOM 1943 N N . ALA A 1 236 ? -7.398 -0.114 3.067 1.00 76.38 236 ALA A N 1
ATOM 1944 C CA . ALA A 1 236 ? -8.178 -0.823 2.054 1.00 76.38 236 ALA A CA 1
ATOM 1945 C C . ALA A 1 236 ? -9.469 -1.491 2.580 1.00 76.38 236 ALA A C 1
ATOM 1947 O O . ALA A 1 236 ? -10.493 -1.369 1.903 1.00 76.38 236 ALA A O 1
ATOM 1948 N N . PRO A 1 237 ? -9.493 -2.136 3.768 1.00 75.44 237 PRO A N 1
ATOM 1949 C CA . PRO A 1 237 ? -10.722 -2.722 4.300 1.00 75.44 237 PRO A CA 1
ATOM 1950 C C . PRO A 1 237 ? -11.828 -1.690 4.539 1.00 75.44 237 PRO A C 1
ATOM 1952 O O . PRO A 1 237 ? -12.988 -1.983 4.285 1.00 75.44 237 PRO A O 1
ATOM 1955 N N . PHE A 1 238 ? -11.479 -0.478 4.980 1.00 79.31 238 PHE A N 1
ATOM 1956 C CA . PHE A 1 238 ? -12.451 0.582 5.258 1.00 79.31 238 PHE A CA 1
ATOM 1957 C C . PHE A 1 238 ? -13.035 1.165 3.970 1.00 79.31 238 PHE A C 1
ATOM 1959 O O . PHE A 1 238 ? -14.243 1.360 3.875 1.00 79.31 238 PHE A O 1
ATOM 1966 N N . LEU A 1 239 ? -12.190 1.383 2.956 1.00 79.62 239 LEU A N 1
ATOM 1967 C CA . LEU A 1 239 ? -12.638 1.842 1.637 1.00 79.62 239 LEU A CA 1
ATOM 1968 C C . LEU A 1 239 ? -13.567 0.826 0.972 1.00 79.62 239 LEU A C 1
ATOM 1970 O O . LEU A 1 239 ? -14.566 1.211 0.372 1.00 79.62 239 LEU A O 1
ATOM 1974 N N . PHE A 1 240 ? -13.263 -0.466 1.112 1.00 80.50 240 PHE A N 1
ATOM 1975 C CA . PHE A 1 240 ? -14.138 -1.527 0.626 1.00 80.50 240 PHE A CA 1
ATOM 1976 C C . PHE A 1 240 ? -15.530 -1.434 1.256 1.00 80.50 240 PHE A C 1
ATOM 1978 O O . PHE A 1 240 ? -16.523 -1.492 0.536 1.00 80.50 240 PHE A O 1
ATOM 1985 N N . THR A 1 241 ? -15.613 -1.236 2.573 1.00 75.56 241 THR A N 1
ATOM 1986 C CA . THR A 1 241 ? -16.905 -1.157 3.259 1.00 75.56 241 THR A CA 1
ATOM 1987 C C . THR A 1 241 ? -17.716 0.074 2.858 1.00 75.56 241 THR A C 1
ATOM 1989 O O . THR A 1 241 ? -18.922 -0.039 2.672 1.00 75.56 241 THR A O 1
ATOM 1992 N N . VAL A 1 242 ? -17.065 1.224 2.649 1.00 79.56 242 VAL A N 1
ATOM 1993 C CA . VAL A 1 242 ? -17.730 2.439 2.139 1.00 79.56 242 VAL A CA 1
ATOM 1994 C C . VAL A 1 242 ? -18.303 2.211 0.736 1.00 79.56 242 VAL A C 1
ATOM 1996 O O . VAL A 1 242 ? -19.426 2.613 0.448 1.00 79.56 242 VAL A O 1
ATOM 1999 N N . VAL A 1 243 ? -17.564 1.524 -0.141 1.00 80.75 243 VAL A N 1
ATOM 2000 C CA . VAL A 1 243 ? -18.056 1.183 -1.486 1.00 80.75 243 VAL A CA 1
ATOM 2001 C C . VAL A 1 243 ? -19.211 0.179 -1.421 1.00 80.75 243 VAL A C 1
ATOM 2003 O O . VAL A 1 243 ? -20.189 0.335 -2.148 1.00 80.75 243 VAL A O 1
ATOM 2006 N N . ALA A 1 244 ? -19.123 -0.829 -0.550 1.00 78.12 244 ALA A N 1
ATOM 2007 C CA . ALA A 1 244 ? -20.186 -1.814 -0.353 1.00 78.12 244 ALA A CA 1
ATOM 2008 C C . ALA A 1 244 ? -21.488 -1.172 0.157 1.00 78.12 244 ALA A C 1
ATOM 2010 O O . ALA A 1 244 ? -22.568 -1.558 -0.285 1.00 78.12 244 ALA A O 1
ATOM 2011 N N . GLU A 1 245 ? -21.391 -0.152 1.011 1.00 77.19 245 GLU A N 1
ATOM 2012 C CA . GLU A 1 245 ? -22.540 0.647 1.453 1.00 77.19 245 GLU A CA 1
ATOM 2013 C C . GLU A 1 245 ? -23.190 1.401 0.283 1.00 77.19 245 GLU A C 1
ATOM 2015 O O . GLU A 1 245 ? -24.405 1.354 0.105 1.00 77.19 245 GLU A O 1
ATOM 2020 N N . GLY A 1 246 ? -22.367 2.014 -0.578 1.00 75.81 246 GLY A N 1
ATOM 2021 C CA . GLY A 1 246 ? -22.799 2.641 -1.831 1.00 75.81 246 GLY A CA 1
ATOM 2022 C C . GLY A 1 246 ? -23.616 1.707 -2.720 1.00 75.81 246 GLY A C 1
ATOM 2023 O O . GLY A 1 246 ? -24.663 2.084 -3.238 1.00 75.81 246 GLY A O 1
ATOM 2024 N N . LEU A 1 247 ? -23.145 0.469 -2.865 1.00 75.00 247 LEU A N 1
ATOM 2025 C CA . LEU A 1 247 ? -23.842 -0.568 -3.623 1.00 75.00 247 LEU A CA 1
ATOM 2026 C C . LEU A 1 247 ? -25.106 -1.062 -2.918 1.00 75.00 247 LEU A C 1
ATOM 2028 O O . LEU A 1 247 ? -26.054 -1.432 -3.598 1.00 75.00 247 LEU A O 1
ATOM 2032 N N . THR A 1 248 ? -25.132 -1.050 -1.584 1.00 73.19 248 THR A N 1
ATOM 2033 C CA . THR A 1 248 ? -26.307 -1.452 -0.802 1.00 73.19 248 THR A CA 1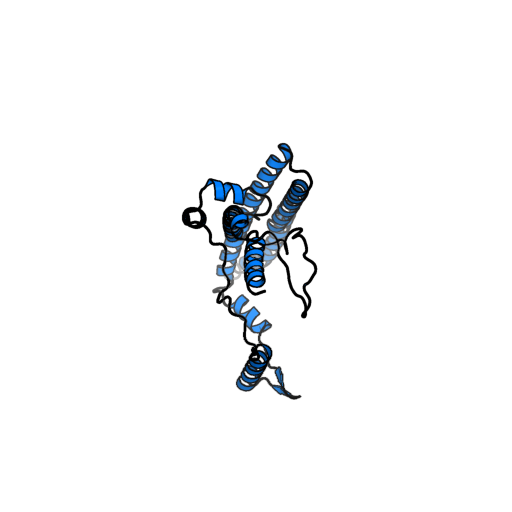
ATOM 2034 C C . THR A 1 248 ? -27.435 -0.439 -0.927 1.00 73.19 248 THR A C 1
ATOM 2036 O O . THR A 1 248 ? -28.576 -0.840 -1.105 1.00 73.19 248 THR A O 1
ATOM 2039 N N . GLY A 1 249 ? -27.128 0.859 -0.933 1.00 71.12 249 GLY A N 1
ATOM 2040 C CA . GLY A 1 249 ? -28.132 1.908 -1.129 1.00 71.12 249 GLY A CA 1
ATOM 2041 C C . GLY A 1 249 ? -28.720 1.988 -2.546 1.00 71.12 249 GLY A C 1
ATOM 2042 O O . GLY A 1 249 ? -29.730 2.656 -2.736 1.00 71.12 249 GLY A O 1
ATOM 2043 N N . LEU A 1 250 ? -28.107 1.324 -3.536 1.00 69.62 250 LEU A N 1
ATOM 2044 C CA . LEU A 1 250 ? -28.664 1.172 -4.890 1.00 69.62 250 LEU A CA 1
ATOM 2045 C C . LEU A 1 250 ? -29.723 0.064 -5.003 1.00 69.62 250 LEU A C 1
ATOM 2047 O O . LEU A 1 250 ? -30.357 -0.041 -6.055 1.00 69.62 250 LEU A O 1
ATOM 2051 N N . MET A 1 251 ? -29.841 -0.794 -3.986 1.00 63.50 251 MET A N 1
ATOM 2052 C CA . MET A 1 251 ? -30.775 -1.924 -3.945 1.00 63.50 251 MET A CA 1
ATOM 2053 C C . MET A 1 251 ? -32.071 -1.535 -3.243 1.00 63.50 251 MET A C 1
ATOM 2055 O O . MET A 1 251 ? -33.127 -2.013 -3.712 1.00 63.50 251 MET A O 1
#